Protein AF-A0A3E1NKW4-F1 (afdb_monomer_lite)

Radius of gyration: 20.27 Å; chains: 1; bounding box: 48×42×64 Å

Sequence (258 aa):
MMGICLCRLAKAQTGNDSYAANNCKPVILSIYLHSKNNIVFNSEDAPITFKNPSAGDSLITKAIYTDKPTHLFYKRMFITATGTRQEAGNLLLFPGDSVVLQNNGSTIRYSTGFQTFIDSFINFTILGSPGEPVQYQLFDSIGLMGMLEKIKRDYLVNDRKITASALPFAQVAALKQLNYITQASQICAIPFAHIKPAEKPVLDNAYRQLLAHADSFMLIKSLFAGSVYYQLIAYNALSNTSGPDDFWTYLIRQTAIF

Secondary structure (DSSP, 8-state):
-----THHHHHTT-S---S-S--PEEEEEEEEE-TT-EEEEE-SS--EEEE--SSS-EEEEEEEEESS-EEEEEEEEEEETTEEEEEEEEEEE-TT-EEEEETTTTEEEEESS-SS-GGGTS------STT-HHHHHHHHHHHHHHHHHHHHHHHHHHHHHHHTS---HHHHHHHHHHHHHHHHHHHHTS-GGG--TTTHHHHHHHHHHHHHTGGGGGGSB-HHHHHHHHHHHHHHHHHH-SS---HHHHHHHHHTT-

Foldseek 3Di:
DDPPQCVVVLVVPDDDPPDDDDLWAWEKEKEWAAAQDKWWWDFLVGIDIDGHPDRGIDITIDIDTDNFWTKIKTKDWDQDPVGIDIAIFIDTDGRHKYWYAYPGRRATPDIPADRGTCCQQAVLPPCDQQPDPSLVVVCVVQNPVRLLVVLVVSLVSSLVSLVPDPHDPSNSLVSNLVSVLSSLLSLLSRHVVPADPVCVVVNVVVLVVCSVCLVSLVNYGGNSNVSSVLSSQVVSCVVPDPDDDPSVRSVCVSNVPD

Organism: NCBI:txid2291815

pLDDT: mean 83.07, std 18.38, range [30.52, 98.06]

Structure (mmCIF, N/CA/C/O backbone):
data_AF-A0A3E1NKW4-F1
#
_entry.id   AF-A0A3E1NKW4-F1
#
loop_
_atom_site.group_PDB
_atom_site.id
_atom_site.type_symbol
_atom_site.label_atom_id
_atom_site.label_alt_id
_atom_site.label_comp_id
_atom_site.label_asym_id
_atom_site.label_entity_id
_atom_site.label_seq_id
_atom_site.pdbx_PDB_ins_code
_atom_site.Cartn_x
_atom_site.Cartn_y
_atom_site.Cartn_z
_atom_site.occupancy
_atom_site.B_iso_or_equiv
_atom_site.auth_seq_id
_atom_site.auth_comp_id
_atom_site.auth_asym_id
_atom_site.auth_atom_id
_atom_site.pdbx_PDB_model_num
ATOM 1 N N . MET A 1 1 ? 8.712 8.300 -33.190 1.00 30.52 1 MET A N 1
ATOM 2 C CA . MET A 1 1 ? 7.881 9.258 -32.430 1.00 30.52 1 MET A CA 1
ATOM 3 C C . MET A 1 1 ? 6.583 8.567 -32.064 1.00 30.52 1 MET A C 1
ATOM 5 O O . MET A 1 1 ? 5.753 8.361 -32.937 1.00 30.52 1 MET A O 1
ATOM 9 N N . MET A 1 2 ? 6.444 8.120 -30.819 1.00 30.69 2 MET A N 1
ATOM 10 C CA . MET A 1 2 ? 5.212 7.506 -30.324 1.00 30.69 2 MET A CA 1
ATOM 11 C C . MET A 1 2 ? 4.678 8.437 -29.239 1.00 30.69 2 MET A C 1
ATOM 13 O O . MET A 1 2 ? 5.186 8.435 -28.124 1.00 30.69 2 MET A O 1
ATOM 17 N N . GLY A 1 3 ? 3.721 9.292 -29.603 1.00 33.12 3 GLY A N 1
ATOM 18 C CA . GLY A 1 3 ? 3.031 10.157 -28.653 1.00 33.12 3 GLY A CA 1
ATOM 19 C C . GLY A 1 3 ? 2.228 9.293 -27.690 1.00 33.12 3 GLY A C 1
ATOM 20 O O . GLY A 1 3 ? 1.200 8.728 -28.060 1.00 33.12 3 GLY A O 1
ATOM 21 N N . ILE A 1 4 ? 2.727 9.139 -26.467 1.00 43.50 4 ILE A N 1
ATOM 22 C CA . ILE A 1 4 ? 1.996 8.502 -25.375 1.00 43.50 4 ILE A CA 1
ATOM 23 C C . ILE A 1 4 ? 0.834 9.438 -25.036 1.00 43.50 4 ILE A C 1
ATOM 25 O O . ILE A 1 4 ? 1.035 10.561 -24.582 1.00 43.50 4 ILE A O 1
ATOM 29 N N . CYS A 1 5 ? -0.387 8.994 -25.332 1.00 40.56 5 CYS A N 1
ATOM 30 C CA . CYS A 1 5 ? -1.600 9.784 -25.165 1.00 40.56 5 CYS A CA 1
ATOM 31 C C . CYS A 1 5 ? -1.944 9.914 -23.668 1.00 40.56 5 CYS A C 1
ATOM 33 O O . CYS A 1 5 ? -2.748 9.154 -23.125 1.00 40.56 5 CYS A O 1
ATOM 35 N N . LEU A 1 6 ? -1.329 10.900 -23.006 1.00 42.72 6 LEU A N 1
ATOM 36 C CA . LEU A 1 6 ? -1.628 11.343 -21.636 1.00 42.72 6 LEU A CA 1
ATOM 37 C C . LEU A 1 6 ? -3.089 11.789 -21.451 1.00 42.72 6 LEU A C 1
ATOM 39 O O . LEU A 1 6 ? -3.557 11.920 -20.324 1.00 42.72 6 LEU A O 1
ATOM 43 N N . CYS A 1 7 ? -3.853 11.942 -22.536 1.00 43.47 7 CYS A N 1
ATOM 44 C CA . CYS A 1 7 ? -5.268 12.289 -22.489 1.00 43.47 7 CYS A CA 1
ATOM 45 C C . CYS A 1 7 ? -6.130 11.248 -21.757 1.00 43.47 7 CYS A C 1
ATOM 47 O O . CYS A 1 7 ? -7.203 11.606 -21.287 1.00 43.47 7 CYS A O 1
ATOM 49 N N . ARG A 1 8 ? -5.693 9.983 -21.619 1.00 41.72 8 ARG A N 1
ATOM 50 C CA . ARG A 1 8 ? -6.391 9.010 -20.749 1.00 41.72 8 ARG A CA 1
ATOM 51 C C . ARG A 1 8 ? -6.216 9.327 -19.261 1.00 41.72 8 ARG A C 1
ATOM 53 O O . ARG A 1 8 ? -7.173 9.203 -18.512 1.00 41.72 8 ARG A O 1
ATOM 60 N N . LEU A 1 9 ? -5.041 9.820 -18.865 1.00 40.91 9 LEU A N 1
ATOM 61 C CA . LEU A 1 9 ? -4.765 10.267 -17.496 1.00 40.91 9 LEU A CA 1
ATOM 62 C C . LEU A 1 9 ? -5.474 11.599 -17.185 1.00 40.91 9 LEU A C 1
ATOM 64 O O . LEU A 1 9 ? -5.985 11.774 -16.086 1.00 40.91 9 LEU A O 1
ATOM 68 N N . ALA A 1 10 ? -5.590 12.491 -18.176 1.00 38.00 10 ALA A N 1
ATOM 69 C CA . ALA A 1 10 ? -6.339 13.747 -18.070 1.00 38.00 10 ALA A CA 1
ATOM 70 C C . ALA A 1 10 ? -7.867 13.549 -18.048 1.00 38.00 10 ALA A C 1
ATOM 72 O O . ALA A 1 10 ? -8.554 14.149 -17.227 1.00 38.00 10 ALA A O 1
ATOM 73 N N . LYS A 1 11 ? -8.415 12.671 -18.905 1.00 38.06 11 LYS A N 1
ATOM 74 C CA . LYS A 1 11 ? -9.855 12.345 -18.919 1.00 38.06 11 LYS A CA 1
ATOM 75 C C . LYS A 1 11 ? -10.321 11.620 -17.657 1.00 38.06 11 LYS A C 1
ATOM 77 O O . LYS A 1 11 ? -11.504 11.694 -17.347 1.00 38.06 11 LYS A O 1
ATOM 82 N N . ALA A 1 12 ? -9.418 10.971 -16.921 1.00 41.50 12 ALA A N 1
ATOM 83 C CA . ALA A 1 12 ? -9.718 10.440 -15.593 1.00 41.50 12 ALA A CA 1
ATOM 84 C C . ALA A 1 12 ? -9.940 11.547 -14.537 1.00 41.50 12 ALA A C 1
ATOM 86 O O . ALA A 1 12 ? -10.478 11.256 -13.474 1.00 41.50 12 ALA A O 1
ATOM 87 N N . GLN A 1 13 ? -9.565 12.803 -14.827 1.00 40.06 13 GLN A N 1
ATOM 88 C CA . GLN A 1 13 ? -9.754 13.960 -13.941 1.00 40.06 13 GLN A CA 1
ATOM 89 C C . GLN A 1 13 ? -10.763 15.005 -14.451 1.00 40.06 13 GLN A C 1
ATOM 91 O O . GLN A 1 13 ? -11.161 15.866 -13.674 1.00 40.06 13 GLN A O 1
ATOM 96 N N . THR A 1 14 ? -11.200 14.968 -15.716 1.00 35.44 14 THR A N 1
ATOM 97 C CA . THR A 1 14 ? -12.031 16.044 -16.308 1.00 35.44 14 THR A CA 1
ATOM 98 C C . THR A 1 14 ? -13.350 15.570 -16.924 1.00 35.44 14 THR A C 1
ATOM 100 O O . THR A 1 14 ? -13.785 16.057 -17.967 1.00 35.44 14 THR A O 1
ATOM 103 N N . GLY A 1 15 ? -14.031 14.632 -16.266 1.00 34.28 15 GLY A N 1
ATOM 104 C CA . GLY A 1 15 ? -15.383 14.211 -16.637 1.00 34.28 15 GLY A CA 1
ATOM 105 C C . GLY A 1 15 ? -16.451 14.750 -15.687 1.00 34.28 15 GLY A C 1
ATOM 106 O O . GLY A 1 15 ? -16.826 14.031 -14.779 1.00 34.28 15 GLY A O 1
ATOM 107 N N . ASN A 1 16 ? -16.951 15.971 -15.925 1.00 33.66 16 ASN A N 1
ATOM 108 C CA . ASN A 1 16 ? -18.244 16.502 -15.445 1.00 33.66 16 ASN A CA 1
ATOM 109 C C . ASN A 1 16 ? -18.763 15.966 -14.087 1.00 33.66 16 ASN A C 1
ATOM 111 O O . ASN A 1 16 ? -19.658 15.119 -14.053 1.00 33.66 16 ASN A O 1
ATOM 115 N N . ASP A 1 17 ? -18.322 16.559 -12.973 1.00 38.91 17 ASP A N 1
ATOM 116 C CA . ASP A 1 17 ? -18.894 16.302 -11.640 1.00 38.91 17 ASP A CA 1
ATOM 117 C C . ASP A 1 17 ? -20.205 17.072 -11.409 1.00 38.91 17 ASP A C 1
ATOM 119 O O . ASP A 1 17 ? -20.374 17.848 -10.469 1.00 38.91 17 ASP A O 1
ATOM 123 N N . SER A 1 18 ? -21.179 16.821 -12.276 1.00 36.34 18 SER A N 1
ATOM 124 C CA . SER A 1 18 ? -22.590 17.048 -11.980 1.00 36.34 18 SER A CA 1
ATOM 125 C C . SER A 1 18 ? -23.358 15.731 -11.868 1.00 36.34 18 SER A C 1
ATOM 127 O O . SER A 1 18 ? -24.531 15.697 -12.196 1.00 36.34 18 SER A O 1
ATOM 129 N N . TYR A 1 19 ? -22.739 14.648 -11.371 1.00 35.16 19 TYR A N 1
ATOM 130 C CA . TYR A 1 19 ? -23.440 13.412 -10.987 1.00 35.16 19 TYR A CA 1
ATOM 131 C C . TYR A 1 19 ? -22.709 12.638 -9.876 1.00 35.16 19 TYR A C 1
ATOM 133 O O . TYR A 1 19 ? -21.906 11.759 -10.158 1.00 35.16 19 TYR A O 1
ATOM 141 N N . ALA A 1 20 ? -23.030 12.951 -8.614 1.00 37.28 20 ALA A N 1
ATOM 142 C CA . ALA A 1 20 ? -23.325 12.001 -7.524 1.00 37.28 20 ALA A CA 1
ATOM 143 C C . ALA A 1 20 ? -23.087 12.667 -6.161 1.00 37.28 20 ALA A C 1
ATOM 145 O O . ALA A 1 20 ? -22.034 12.537 -5.539 1.00 37.28 20 ALA A O 1
ATOM 146 N N . ALA A 1 21 ? -24.113 13.332 -5.638 1.00 39.31 21 ALA A N 1
ATOM 147 C CA . ALA A 1 21 ? -24.194 13.487 -4.197 1.00 39.31 21 ALA A CA 1
ATOM 148 C C . ALA A 1 21 ? -24.231 12.082 -3.543 1.00 39.31 21 ALA A C 1
ATOM 150 O O . ALA A 1 21 ? -25.144 11.302 -3.797 1.00 39.31 21 ALA A O 1
ATOM 151 N N . ASN A 1 22 ? -23.252 11.803 -2.674 1.00 48.81 22 ASN A N 1
ATOM 152 C CA . ASN A 1 22 ? -23.330 10.908 -1.507 1.00 48.81 22 ASN A CA 1
ATOM 153 C C . ASN A 1 22 ? -23.332 9.371 -1.686 1.00 48.81 22 ASN A C 1
ATOM 155 O O . ASN A 1 22 ? -24.184 8.698 -1.112 1.00 48.81 22 ASN A O 1
ATOM 159 N N . ASN A 1 23 ? -22.303 8.786 -2.316 1.00 64.81 23 ASN A N 1
ATOM 160 C CA . ASN A 1 23 ? -21.957 7.364 -2.082 1.00 64.81 23 ASN A CA 1
ATOM 161 C C . ASN A 1 23 ? -20.804 7.145 -1.079 1.00 64.81 23 ASN A C 1
ATOM 163 O O . ASN A 1 23 ? -20.453 6.000 -0.790 1.00 64.81 23 ASN A O 1
ATOM 167 N N . CYS A 1 24 ? -20.247 8.212 -0.497 1.00 82.81 24 CYS A N 1
ATOM 168 C CA . CYS A 1 24 ? -19.302 8.099 0.613 1.00 82.81 24 CYS A CA 1
ATOM 169 C C . CYS A 1 24 ? -19.998 7.510 1.844 1.00 82.81 24 CYS A C 1
ATOM 171 O O . CYS A 1 24 ? -20.884 8.140 2.425 1.00 82.81 24 CYS A O 1
ATOM 173 N N . LYS A 1 25 ? -19.567 6.324 2.279 1.00 91.00 25 LYS A N 1
ATOM 174 C CA . LYS A 1 25 ? -20.024 5.720 3.535 1.00 91.00 25 LYS A CA 1
ATOM 175 C C . LYS A 1 25 ? -18.965 5.911 4.617 1.00 91.00 25 LYS A C 1
ATOM 177 O O . LYS A 1 25 ? -17.768 5.847 4.318 1.00 91.00 25 LYS A O 1
ATOM 182 N N . PRO A 1 26 ? -19.375 6.144 5.873 1.00 95.19 26 PRO A N 1
ATOM 183 C CA . PRO A 1 26 ? -18.427 6.241 6.965 1.00 95.19 26 PRO A CA 1
ATOM 184 C C . PRO A 1 26 ? -17.824 4.865 7.245 1.00 95.19 26 PRO A C 1
ATOM 186 O O . PRO A 1 26 ? -18.539 3.880 7.401 1.00 95.19 26 PRO A O 1
ATOM 189 N N . VAL A 1 27 ? -16.504 4.821 7.351 1.00 96.31 27 VAL A N 1
ATOM 190 C CA . VAL A 1 27 ? -15.772 3.755 8.024 1.00 96.31 27 VAL A CA 1
ATOM 191 C C . VAL A 1 27 ? -15.505 4.203 9.448 1.00 96.31 27 VAL A C 1
ATOM 193 O O . VAL A 1 27 ? -14.935 5.274 9.662 1.00 96.31 27 VAL A O 1
ATOM 196 N N . ILE A 1 28 ? -15.899 3.402 10.428 1.00 97.94 28 ILE A N 1
ATOM 197 C CA . ILE A 1 28 ? -15.626 3.679 11.835 1.00 97.94 28 ILE A CA 1
ATOM 198 C C . ILE A 1 28 ? -14.326 2.983 12.213 1.00 97.94 28 ILE A C 1
ATOM 200 O O . ILE A 1 28 ? -14.274 1.761 12.307 1.00 97.94 28 ILE A O 1
ATOM 204 N N . LEU A 1 29 ? -13.269 3.761 12.436 1.00 97.94 29 LEU A N 1
ATOM 205 C CA . LEU A 1 29 ? -11.993 3.254 12.924 1.00 97.94 29 LEU A CA 1
ATOM 206 C C . LEU A 1 29 ? -11.808 3.689 14.376 1.00 97.94 29 LEU A C 1
ATOM 208 O O . LEU A 1 29 ? -11.738 4.882 14.681 1.00 97.94 29 LEU A O 1
ATOM 212 N N . SER A 1 30 ? -11.713 2.712 15.267 1.00 98.06 30 SER A N 1
ATOM 213 C CA . SER A 1 30 ? -11.461 2.909 16.689 1.00 98.06 30 SER A CA 1
ATOM 214 C C . SER A 1 30 ? -10.127 2.291 17.080 1.00 98.06 30 SER A C 1
ATOM 216 O O . SER A 1 30 ? -9.789 1.196 16.641 1.00 98.06 30 SER A O 1
ATOM 218 N N . ILE A 1 31 ? -9.360 2.972 17.928 1.00 97.50 31 ILE A N 1
ATOM 219 C CA . ILE A 1 31 ? -8.034 2.518 18.354 1.00 97.50 31 ILE A CA 1
ATOM 220 C C . ILE A 1 31 ? -7.906 2.662 19.860 1.00 97.50 31 ILE A C 1
ATOM 222 O O . ILE A 1 31 ? -8.038 3.761 20.400 1.00 97.50 31 ILE A O 1
ATOM 226 N N . TYR A 1 32 ? -7.620 1.553 20.537 1.00 97.38 32 TYR A 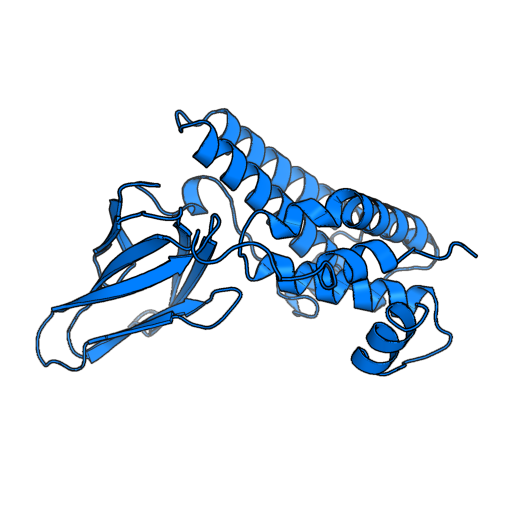N 1
ATOM 227 C CA . TYR A 1 32 ? -7.230 1.575 21.939 1.00 97.38 32 TYR A CA 1
ATOM 228 C C . TYR A 1 32 ? -5.778 2.050 22.053 1.00 97.38 32 TYR A C 1
ATOM 230 O O . TYR A 1 32 ? -4.848 1.359 21.617 1.00 97.38 32 TYR A O 1
ATOM 238 N N . LEU A 1 33 ? -5.596 3.246 22.608 1.00 95.94 33 LEU A N 1
ATOM 239 C CA . LEU A 1 33 ? -4.308 3.911 22.773 1.00 95.94 33 LEU A CA 1
ATOM 240 C C . LEU A 1 33 ? -3.979 4.069 24.253 1.00 95.94 33 LEU A C 1
ATOM 242 O O . LEU A 1 33 ? -4.799 4.569 25.027 1.00 95.94 33 LEU A O 1
ATOM 246 N N . HIS A 1 34 ? -2.744 3.737 24.623 1.00 94.75 34 HIS A N 1
ATOM 247 C CA . HIS A 1 34 ? -2.242 4.060 25.949 1.00 94.75 34 HIS A CA 1
ATOM 248 C C . HIS A 1 34 ? -2.159 5.568 26.174 1.00 94.75 34 HIS A C 1
ATOM 250 O O . HIS A 1 34 ? -2.133 6.366 25.227 1.00 94.75 34 HIS A O 1
ATOM 256 N N . SER A 1 35 ? -2.106 5.938 27.449 1.00 94.69 35 SER A N 1
ATOM 257 C CA . SER A 1 35 ? -1.880 7.308 27.906 1.00 94.69 35 SER A CA 1
ATOM 258 C C . SER A 1 35 ? -0.775 8.016 27.112 1.00 94.69 35 SER A C 1
ATOM 260 O O . SER A 1 35 ? 0.298 7.459 26.872 1.00 94.69 35 SER A O 1
ATOM 262 N N . LYS A 1 36 ? -1.056 9.252 26.679 1.00 91.50 36 LYS A N 1
ATOM 263 C CA . LYS A 1 36 ? -0.145 10.139 25.922 1.00 91.50 36 LYS A CA 1
ATOM 264 C C . LYS A 1 36 ? 0.387 9.593 24.590 1.00 91.50 36 LYS A C 1
ATOM 266 O O . LYS A 1 36 ? 1.250 10.228 23.982 1.00 91.50 36 LYS A O 1
ATOM 271 N N . ASN A 1 37 ? -0.132 8.471 24.098 1.00 92.12 37 ASN A N 1
ATOM 272 C CA . ASN A 1 37 ? 0.335 7.863 22.860 1.00 92.12 37 ASN A CA 1
ATOM 273 C C . ASN A 1 37 ? -0.415 8.399 21.627 1.00 92.12 37 ASN A C 1
ATOM 275 O O . ASN A 1 37 ? -1.500 8.988 21.720 1.00 92.12 37 ASN A O 1
ATOM 279 N N . ASN A 1 38 ? 0.170 8.190 20.450 1.00 93.62 38 ASN A N 1
ATOM 280 C CA . ASN A 1 38 ? -0.464 8.485 19.174 1.00 93.62 38 ASN A CA 1
ATOM 281 C C . ASN A 1 38 ? -0.116 7.440 18.105 1.00 93.62 38 ASN A C 1
ATOM 283 O O . ASN A 1 38 ? 0.855 6.690 18.216 1.00 93.62 38 ASN A O 1
ATOM 287 N N . ILE A 1 39 ? -0.938 7.398 17.064 1.00 94.31 39 ILE A N 1
ATOM 288 C CA . ILE A 1 39 ? -0.678 6.652 15.837 1.00 94.31 39 ILE A CA 1
ATOM 289 C C . ILE A 1 39 ? -1.137 7.492 14.649 1.00 94.31 39 ILE A C 1
ATOM 291 O O . ILE A 1 39 ? -2.174 8.158 14.708 1.00 94.31 39 ILE A O 1
ATOM 295 N N . VAL A 1 40 ? -0.347 7.464 13.580 1.00 94.88 40 VAL A N 1
ATOM 296 C CA . VAL A 1 40 ? -0.627 8.175 12.334 1.00 94.88 40 VAL A CA 1
ATOM 297 C C . VAL A 1 40 ? -0.727 7.149 11.219 1.00 94.88 40 VAL A C 1
ATOM 299 O O . VAL A 1 40 ? 0.228 6.419 10.958 1.00 94.88 40 VAL A O 1
ATOM 302 N N . PHE A 1 41 ? -1.886 7.103 10.572 1.00 94.62 41 PHE A N 1
ATOM 303 C CA . PHE A 1 41 ? -2.080 6.359 9.337 1.00 94.62 41 PHE A CA 1
ATOM 304 C C . PHE A 1 41 ? -1.872 7.303 8.167 1.00 94.62 41 PHE A C 1
ATOM 306 O O . PHE A 1 41 ? -2.540 8.325 8.065 1.00 94.62 41 PHE A O 1
ATOM 313 N N . ASN A 1 42 ? -0.967 6.959 7.270 1.00 91.62 42 ASN A N 1
ATOM 314 C CA . ASN A 1 42 ? -0.854 7.613 5.984 1.00 91.62 42 ASN A CA 1
ATOM 315 C C . ASN A 1 42 ? -1.982 7.088 5.084 1.00 91.62 42 ASN A C 1
ATOM 317 O O . ASN A 1 42 ? -2.241 5.881 5.040 1.00 91.62 42 ASN A O 1
ATOM 321 N N . SER A 1 43 ? -2.622 7.997 4.356 1.00 89.94 43 SER A N 1
ATOM 322 C CA . SER A 1 43 ? -3.618 7.706 3.323 1.00 89.94 43 SER A CA 1
ATOM 323 C C . SER A 1 43 ? -3.345 8.578 2.100 1.00 89.94 43 SER A C 1
ATOM 325 O O . SER A 1 43 ? -2.600 9.548 2.218 1.00 89.94 43 SER A O 1
ATOM 327 N N . GLU A 1 44 ? -3.926 8.233 0.950 1.00 85.38 44 GLU A N 1
ATOM 328 C CA . GLU A 1 44 ? -3.749 8.991 -0.298 1.00 85.38 44 GLU A CA 1
ATOM 329 C C . GLU A 1 44 ? -4.131 10.471 -0.152 1.00 85.38 44 GLU A C 1
ATOM 331 O O . GLU A 1 44 ? -3.394 11.333 -0.618 1.00 85.38 44 GLU A O 1
ATOM 336 N N . ASP A 1 45 ? -5.239 10.748 0.543 1.00 84.56 45 ASP A N 1
ATOM 337 C CA . ASP A 1 45 ? -5.793 12.097 0.677 1.00 84.56 45 ASP A CA 1
ATOM 338 C C . ASP A 1 45 ? -5.029 12.916 1.738 1.00 84.56 45 ASP A C 1
ATOM 340 O O . ASP A 1 45 ? -4.554 14.022 1.482 1.00 84.56 45 ASP A O 1
ATOM 344 N N . ALA A 1 46 ? -4.919 12.379 2.960 1.00 87.12 46 ALA A N 1
ATOM 345 C CA . ALA A 1 46 ? -4.230 13.030 4.076 1.00 87.12 46 ALA A CA 1
ATOM 346 C C . ALA A 1 46 ? -3.889 12.047 5.215 1.00 87.12 46 ALA A C 1
ATOM 348 O O . ALA A 1 46 ? -4.584 11.043 5.408 1.00 87.12 46 ALA A O 1
ATOM 349 N N . PRO A 1 47 ? -2.872 12.329 6.049 1.00 92.50 47 PRO A N 1
ATOM 350 C CA . PRO A 1 47 ? -2.619 11.542 7.251 1.00 92.50 47 PRO A CA 1
ATOM 351 C C . PRO A 1 47 ? -3.786 11.594 8.252 1.00 92.50 47 PRO A C 1
ATOM 353 O O . PRO A 1 47 ? -4.333 12.654 8.556 1.00 92.50 47 PRO A O 1
ATOM 356 N N . ILE A 1 48 ? -4.130 10.444 8.829 1.00 95.06 48 ILE A N 1
ATOM 357 C CA . ILE A 1 48 ? -5.187 10.275 9.827 1.00 95.06 48 ILE A CA 1
ATOM 358 C C . ILE A 1 48 ? -4.545 9.982 11.183 1.00 95.06 48 ILE A C 1
ATOM 360 O O . ILE A 1 48 ? -4.057 8.882 11.449 1.00 95.06 48 ILE A O 1
ATOM 364 N N . THR A 1 49 ? -4.567 10.978 12.065 1.00 96.56 49 THR A N 1
ATOM 365 C CA . THR A 1 49 ? -3.930 10.894 13.388 1.00 96.56 49 THR A CA 1
ATOM 366 C C . THR A 1 49 ? -4.923 10.514 14.478 1.00 96.56 49 THR A C 1
ATOM 368 O O . THR A 1 49 ? -5.939 11.186 14.646 1.00 96.56 49 THR A O 1
ATOM 371 N N . PHE A 1 50 ? -4.603 9.515 15.293 1.00 96.88 50 PHE A N 1
ATOM 372 C CA . PHE A 1 50 ? -5.292 9.212 16.547 1.00 96.88 50 PHE A CA 1
ATOM 373 C C . PHE A 1 50 ? -4.363 9.560 17.706 1.00 96.88 50 PHE A C 1
ATOM 375 O O . PHE A 1 50 ? -3.218 9.115 17.739 1.00 96.88 50 PHE A O 1
ATOM 382 N N . LYS A 1 51 ? -4.842 10.366 18.654 1.00 96.56 51 LYS A N 1
ATOM 383 C CA . LYS A 1 51 ? -4.058 10.840 19.798 1.00 96.56 51 LYS A CA 1
ATOM 384 C C . LYS A 1 51 ? -4.860 10.636 21.073 1.00 96.56 51 LYS A C 1
ATOM 386 O O . LYS A 1 51 ? -6.017 11.044 21.122 1.00 96.56 51 LYS A O 1
ATOM 391 N N . ASN A 1 52 ? -4.234 10.063 22.096 1.00 96.62 52 ASN A N 1
ATOM 392 C CA . ASN A 1 52 ? -4.795 10.006 23.439 1.00 96.62 52 ASN A CA 1
ATOM 393 C C . ASN A 1 52 ? -4.138 11.089 24.316 1.00 96.62 52 ASN A C 1
ATOM 395 O O . ASN A 1 52 ? -3.003 10.913 24.759 1.00 96.62 52 ASN A O 1
ATOM 399 N N . PRO A 1 53 ? -4.805 12.232 24.563 1.00 95.00 53 PRO A N 1
ATOM 400 C CA . PRO A 1 53 ? -4.263 13.279 25.423 1.00 95.00 53 PRO A CA 1
ATOM 401 C C . PRO A 1 53 ? -4.459 12.986 26.915 1.00 95.00 53 PRO A C 1
ATOM 403 O O . PRO A 1 53 ? -3.903 13.713 27.741 1.00 95.00 53 PRO A O 1
ATOM 406 N N . SER A 1 54 ? -5.256 11.979 27.278 1.00 95.25 54 SER A N 1
ATOM 407 C CA . SER A 1 54 ? -5.604 11.703 28.669 1.00 95.25 54 SER A CA 1
ATOM 408 C C . SER A 1 54 ? -4.434 11.081 29.441 1.00 95.25 54 SER A C 1
ATOM 410 O O . SER A 1 54 ? -3.388 10.760 28.872 1.00 95.25 54 SER A O 1
ATOM 412 N N . ALA A 1 55 ? -4.587 10.995 30.764 1.00 94.25 55 ALA A N 1
ATOM 413 C CA . ALA A 1 55 ? -3.620 10.349 31.650 1.00 94.25 55 ALA A CA 1
ATOM 414 C C . ALA A 1 55 ? -3.807 8.823 31.732 1.00 94.25 55 ALA A C 1
ATOM 416 O O . 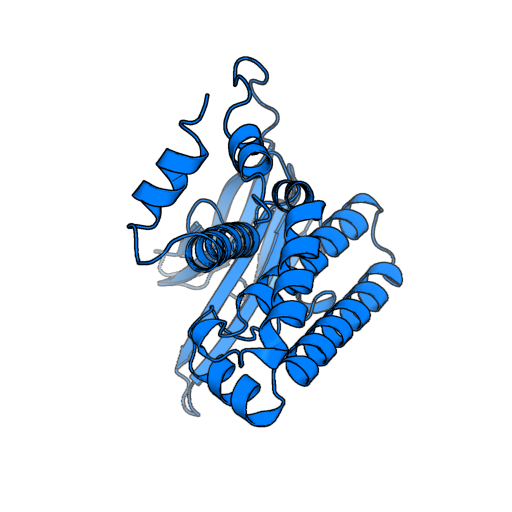ALA A 1 55 ? -2.905 8.140 32.213 1.00 94.25 55 ALA A O 1
ATOM 417 N N . GLY A 1 56 ? -4.936 8.298 31.250 1.00 96.06 56 GLY A N 1
ATOM 418 C CA . GLY A 1 56 ? -5.238 6.871 31.212 1.00 96.06 56 GLY A CA 1
ATOM 419 C C . GLY A 1 56 ? -5.287 6.334 29.787 1.00 96.06 56 GLY A C 1
ATOM 420 O O . GLY A 1 56 ? -5.160 7.070 28.809 1.00 96.06 56 GLY A O 1
ATOM 421 N N . ASP A 1 57 ? -5.483 5.031 29.663 1.00 95.62 57 ASP A N 1
ATOM 422 C CA . ASP A 1 57 ? -5.738 4.414 28.369 1.00 95.62 57 ASP A CA 1
ATOM 423 C C . ASP A 1 57 ? -7.136 4.783 27.869 1.00 95.62 57 ASP A C 1
ATOM 425 O O . ASP A 1 57 ? -8.062 5.005 28.652 1.00 95.62 57 ASP A O 1
ATOM 429 N N . SER A 1 58 ? -7.308 4.900 26.556 1.00 96.38 58 SER A N 1
ATOM 430 C CA . SER A 1 58 ? -8.585 5.321 25.979 1.00 96.38 58 SER A CA 1
ATOM 431 C C . SER A 1 58 ? -8.803 4.751 24.587 1.00 96.38 58 SER A C 1
ATOM 433 O O . SER A 1 58 ? -7.870 4.583 23.801 1.00 96.38 58 SER A O 1
ATOM 435 N N . LEU A 1 59 ? -10.072 4.497 24.269 1.00 97.25 59 LEU A N 1
ATOM 436 C CA . LEU A 1 59 ? -10.514 4.194 22.915 1.00 97.25 59 LEU A CA 1
ATOM 437 C C . LEU A 1 59 ? -10.761 5.507 22.168 1.00 97.25 59 LEU A C 1
ATOM 439 O O . LEU A 1 59 ? -11.645 6.276 22.537 1.00 97.25 59 LEU A O 1
ATOM 443 N N . ILE A 1 60 ? -9.987 5.761 21.117 1.00 97.94 60 ILE A N 1
ATOM 444 C CA . ILE A 1 60 ? -10.156 6.932 20.255 1.00 97.94 60 ILE A CA 1
ATOM 445 C C . ILE A 1 60 ? -10.843 6.485 18.966 1.00 97.94 60 ILE A C 1
ATOM 447 O O . ILE A 1 60 ? -10.323 5.617 18.270 1.00 97.94 60 ILE A O 1
ATOM 451 N N . THR A 1 61 ? -11.986 7.086 18.639 1.00 97.81 61 THR A N 1
ATOM 452 C CA . THR A 1 61 ? -12.801 6.721 17.469 1.00 97.81 61 THR A CA 1
ATOM 453 C C . THR A 1 61 ? -12.861 7.864 16.469 1.00 97.81 61 THR A C 1
ATOM 455 O O . THR A 1 61 ? -13.033 9.022 16.851 1.00 97.81 61 THR A O 1
ATOM 458 N N . LYS A 1 62 ? -12.749 7.538 15.181 1.00 97.50 62 LYS A N 1
ATOM 459 C CA . LYS A 1 62 ? -12.949 8.469 14.070 1.00 97.50 62 LYS A CA 1
ATOM 460 C C . LYS A 1 62 ? -13.795 7.830 12.976 1.00 97.50 62 LYS A C 1
ATOM 462 O O . LYS A 1 62 ? -13.671 6.638 12.712 1.00 97.50 62 LYS A O 1
ATOM 467 N N . ALA A 1 63 ? -14.610 8.653 12.324 1.00 96.25 63 ALA A N 1
ATOM 468 C CA . ALA A 1 63 ? -15.261 8.302 11.071 1.00 96.25 63 ALA A CA 1
ATOM 469 C C . ALA A 1 63 ? -14.385 8.763 9.896 1.00 96.25 63 ALA A C 1
ATOM 471 O O . ALA A 1 63 ? -13.935 9.909 9.871 1.00 96.25 63 ALA A O 1
ATOM 472 N N . ILE A 1 64 ? -14.146 7.871 8.941 1.00 94.19 64 ILE A N 1
ATOM 473 C CA . ILE A 1 64 ? -13.401 8.123 7.706 1.00 94.19 64 ILE A CA 1
ATOM 474 C C . ILE A 1 64 ? -14.383 7.928 6.556 1.00 94.19 64 ILE A C 1
ATOM 476 O O . ILE A 1 64 ? -14.883 6.826 6.354 1.00 94.19 64 ILE A O 1
ATOM 480 N N . TYR A 1 65 ? -14.698 8.987 5.820 1.00 92.81 65 TYR A N 1
ATOM 481 C CA . TYR A 1 65 ? -15.657 8.907 4.721 1.00 92.81 65 TYR A CA 1
ATOM 482 C C . TYR A 1 65 ? -14.955 8.458 3.447 1.00 92.81 65 TYR A C 1
ATOM 484 O O . TYR A 1 65 ? -14.014 9.106 2.991 1.00 92.81 65 TYR A O 1
ATOM 492 N N . THR A 1 66 ? -15.414 7.347 2.875 1.00 91.69 66 THR A N 1
ATOM 493 C CA . THR A 1 66 ? -14.872 6.837 1.617 1.00 91.69 66 THR A CA 1
ATOM 494 C C . THR A 1 66 ? -15.951 6.199 0.752 1.00 91.69 66 THR A C 1
ATOM 496 O O . THR A 1 66 ? -16.933 5.644 1.247 1.00 91.69 66 THR A O 1
ATOM 499 N N . ASP A 1 67 ? -15.778 6.317 -0.555 1.00 92.56 67 ASP A N 1
ATOM 500 C CA . ASP A 1 67 ? -16.644 5.816 -1.620 1.00 92.56 67 ASP A CA 1
ATOM 501 C C . ASP A 1 67 ? -16.120 4.514 -2.246 1.00 92.56 67 ASP A C 1
ATOM 503 O O . ASP A 1 67 ? -16.858 3.816 -2.940 1.00 92.56 67 ASP A O 1
ATOM 507 N N . LYS A 1 68 ? -14.863 4.148 -1.969 1.00 93.06 68 LYS A N 1
ATOM 508 C CA . LYS A 1 68 ? -14.196 2.954 -2.504 1.00 93.06 68 LYS A CA 1
ATOM 509 C C . LYS A 1 68 ? -13.210 2.348 -1.500 1.00 93.06 68 LYS A C 1
ATOM 511 O O . LYS A 1 68 ? -12.895 2.985 -0.488 1.00 93.06 68 LYS A O 1
ATOM 516 N N . PRO A 1 69 ? -12.715 1.116 -1.728 1.00 95.88 69 PRO A N 1
ATOM 517 C CA . PRO A 1 69 ? -11.751 0.508 -0.822 1.00 95.88 69 PRO A CA 1
ATOM 518 C C . PRO A 1 69 ? -10.539 1.42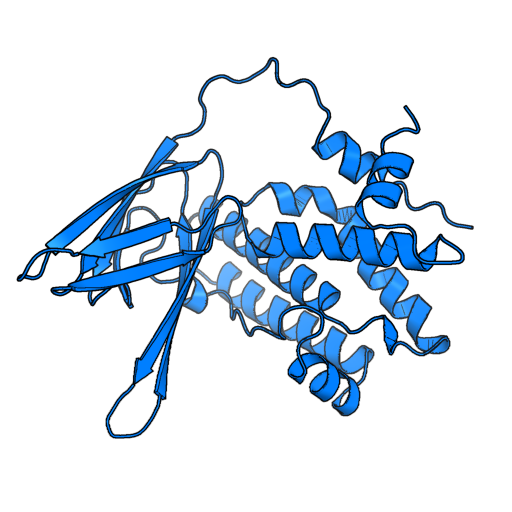1 -0.619 1.00 95.88 69 PRO A C 1
ATOM 520 O O . PRO A 1 69 ? -10.007 1.984 -1.574 1.00 95.88 69 PRO A O 1
ATOM 523 N N . THR A 1 70 ? -10.137 1.606 0.634 1.00 95.62 70 THR A N 1
ATOM 524 C CA . THR A 1 70 ? -9.129 2.589 1.040 1.00 95.62 70 THR A CA 1
ATOM 525 C C . THR A 1 70 ? -8.016 1.913 1.816 1.00 95.62 70 THR A C 1
ATOM 527 O O . THR A 1 70 ? -8.243 1.314 2.867 1.00 95.62 70 THR A O 1
ATOM 530 N N . HIS A 1 71 ? -6.808 2.010 1.282 1.00 95.31 71 HIS A N 1
ATOM 531 C CA . HIS A 1 71 ? -5.586 1.510 1.878 1.00 95.31 71 HIS A CA 1
ATOM 532 C C . HIS A 1 71 ? -5.003 2.551 2.843 1.00 95.31 71 HIS A C 1
ATOM 534 O O . HIS A 1 71 ? -4.708 3.681 2.450 1.00 95.31 71 HIS A O 1
ATOM 540 N N . LEU A 1 72 ? -4.818 2.153 4.102 1.00 94.88 72 LEU A N 1
ATOM 541 C CA . LEU A 1 72 ? -4.133 2.936 5.126 1.00 94.88 72 LEU A CA 1
ATOM 542 C C . LEU A 1 72 ? -2.864 2.218 5.576 1.00 94.88 72 LEU A C 1
ATOM 544 O O . LEU A 1 72 ? -2.911 1.037 5.909 1.00 94.88 72 LEU A O 1
ATOM 548 N N . PHE A 1 73 ? -1.762 2.952 5.687 1.00 91.88 73 PHE A N 1
ATOM 549 C CA . PHE A 1 73 ? -0.482 2.424 6.158 1.00 91.88 73 PHE A CA 1
ATOM 550 C C . PHE A 1 73 ? 0.009 3.203 7.371 1.00 91.88 73 PHE A C 1
ATOM 552 O O . PHE A 1 73 ? 0.075 4.431 7.336 1.00 91.88 73 PHE A O 1
ATOM 559 N N . TYR A 1 74 ? 0.441 2.514 8.421 1.00 91.62 74 TYR A N 1
ATOM 560 C CA . TYR A 1 74 ? 1.153 3.152 9.524 1.00 91.62 74 TYR A CA 1
ATOM 561 C C . TYR A 1 74 ? 2.537 2.539 9.715 1.00 91.62 74 TYR A C 1
ATOM 563 O O . TYR A 1 74 ? 2.771 1.360 9.452 1.00 91.62 74 TYR A O 1
ATOM 571 N N . LYS A 1 75 ? 3.451 3.355 10.237 1.00 88.62 75 LYS A N 1
ATOM 572 C CA . LYS A 1 75 ? 4.777 2.940 10.690 1.00 88.62 75 LYS A CA 1
ATOM 573 C C . LYS A 1 75 ? 5.109 3.684 11.972 1.00 88.62 75 LYS A C 1
ATOM 575 O O . LYS A 1 75 ? 4.928 4.895 12.060 1.00 88.62 75 LYS A O 1
ATOM 580 N N . ARG A 1 76 ? 5.608 2.958 12.964 1.00 85.50 76 ARG A N 1
ATOM 581 C CA . ARG A 1 76 ? 6.084 3.479 14.243 1.00 85.50 76 ARG A CA 1
ATOM 582 C C . ARG A 1 76 ? 7.480 2.970 14.524 1.00 85.50 76 ARG A C 1
ATOM 584 O O . ARG A 1 76 ? 7.859 1.876 14.106 1.00 85.50 76 ARG A O 1
ATOM 591 N N . MET A 1 77 ? 8.221 3.770 15.269 1.00 84.62 77 MET A N 1
ATOM 592 C CA . MET A 1 77 ? 9.538 3.420 15.758 1.00 84.62 77 MET A CA 1
ATOM 593 C C . MET A 1 77 ? 9.549 3.599 17.267 1.00 84.62 77 MET A C 1
ATOM 595 O O . MET A 1 77 ? 9.174 4.649 17.783 1.00 84.62 77 MET A O 1
ATOM 599 N N . PHE A 1 78 ? 9.966 2.553 17.958 1.00 83.56 78 PHE A N 1
ATOM 600 C CA . PHE A 1 78 ? 10.143 2.528 19.395 1.00 83.56 78 PHE A CA 1
ATOM 601 C C . PHE A 1 78 ? 11.623 2.536 19.705 1.00 83.56 78 PHE A C 1
ATOM 603 O O . PHE A 1 78 ? 12.381 1.765 19.120 1.00 83.56 78 PHE A O 1
ATOM 610 N N . ILE A 1 79 ? 12.016 3.372 20.654 1.00 85.75 79 ILE A N 1
ATOM 611 C CA . ILE A 1 79 ? 13.345 3.312 21.247 1.00 85.75 79 ILE A CA 1
ATOM 612 C C . ILE A 1 79 ? 13.227 2.408 22.472 1.00 85.75 79 ILE A C 1
ATOM 614 O O . ILE A 1 79 ? 12.422 2.662 23.366 1.00 85.75 79 ILE A O 1
ATOM 618 N N . THR A 1 80 ? 13.986 1.319 22.478 1.00 85.19 80 THR A N 1
ATOM 619 C CA . THR A 1 80 ? 14.038 0.329 23.559 1.00 85.19 80 THR A CA 1
ATOM 620 C C . THR A 1 80 ? 15.462 0.238 24.101 1.00 85.19 80 THR A C 1
ATOM 622 O O . THR A 1 80 ? 16.401 0.708 23.460 1.00 85.19 80 THR A O 1
ATOM 625 N N . ALA A 1 81 ? 15.644 -0.396 25.261 1.00 87.25 81 ALA A N 1
ATOM 626 C CA . ALA A 1 81 ? 16.971 -0.574 25.858 1.00 87.25 81 ALA A CA 1
ATOM 627 C C . ALA A 1 81 ? 17.959 -1.333 24.946 1.00 87.25 81 ALA A C 1
ATOM 629 O O . ALA A 1 81 ? 19.164 -1.148 25.066 1.00 87.25 81 ALA A O 1
ATOM 630 N N . THR A 1 82 ? 17.46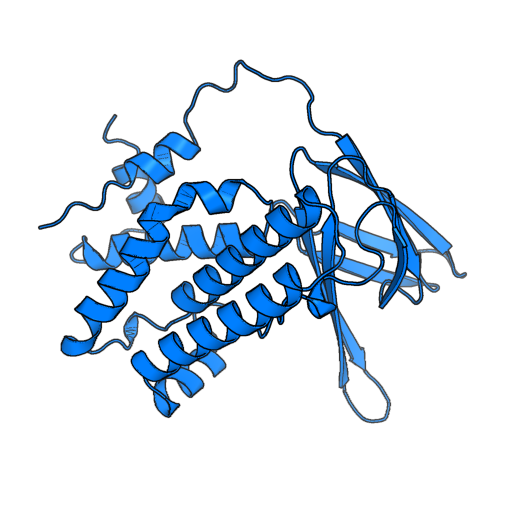2 -2.166 24.025 1.00 90.19 82 THR A N 1
ATOM 631 C CA . THR A 1 82 ? 18.273 -2.981 23.106 1.00 90.19 82 THR A CA 1
ATOM 632 C C . THR A 1 82 ? 18.383 -2.394 21.696 1.00 90.19 82 THR A C 1
ATOM 634 O O . THR A 1 82 ? 18.942 -3.037 20.812 1.00 90.19 82 THR A O 1
ATOM 637 N N . GLY A 1 83 ? 17.859 -1.185 21.465 1.00 89.19 83 GLY A N 1
ATOM 638 C CA . GLY A 1 83 ? 17.896 -0.508 20.168 1.00 89.19 83 GLY A CA 1
ATOM 639 C C . GLY A 1 83 ? 16.522 -0.046 19.696 1.00 89.19 83 GLY A C 1
ATOM 640 O O . GLY A 1 83 ? 15.600 0.162 20.490 1.00 89.19 83 GLY A O 1
ATOM 641 N N . THR A 1 84 ? 16.373 0.138 18.387 1.00 85.94 84 THR A N 1
ATOM 642 C CA . THR A 1 84 ? 15.114 0.581 17.785 1.00 85.94 84 THR A CA 1
ATOM 643 C C . THR A 1 84 ? 14.270 -0.608 17.335 1.00 85.94 84 THR A C 1
ATOM 645 O O . THR A 1 84 ? 14.733 -1.506 16.635 1.00 85.94 84 THR A O 1
ATOM 648 N N . ARG A 1 85 ? 12.993 -0.615 17.721 1.00 84.81 85 ARG A N 1
ATOM 649 C CA . ARG A 1 85 ? 11.996 -1.568 17.225 1.00 84.81 85 ARG A CA 1
ATOM 650 C C . ARG A 1 85 ? 11.044 -0.839 16.293 1.00 84.81 85 ARG A C 1
ATOM 652 O O . ARG A 1 85 ? 10.380 0.109 16.701 1.00 84.81 85 ARG A O 1
ATOM 659 N N . GLN A 1 86 ? 10.953 -1.296 15.053 1.00 83.56 86 GLN A N 1
ATOM 660 C CA . GLN A 1 86 ? 9.972 -0.789 14.104 1.00 83.56 86 GLN A CA 1
ATOM 661 C C . GLN A 1 86 ? 8.708 -1.649 14.143 1.00 83.56 86 GLN A C 1
ATOM 663 O O . GLN A 1 86 ? 8.772 -2.871 14.249 1.00 83.56 86 GLN A O 1
ATOM 668 N N . GLU A 1 87 ? 7.559 -1.001 14.026 1.00 86.94 87 GLU A N 1
ATOM 669 C CA . GLU A 1 87 ? 6.269 -1.649 13.837 1.00 86.94 87 GLU A CA 1
ATOM 670 C C . GLU A 1 87 ? 5.557 -0.973 12.668 1.00 86.94 87 GLU A C 1
ATOM 672 O O . GLU A 1 87 ? 5.605 0.249 12.543 1.00 86.94 87 GLU A O 1
ATOM 677 N N . ALA A 1 88 ? 4.926 -1.745 11.796 1.00 89.69 88 ALA A N 1
ATOM 678 C CA . ALA A 1 88 ? 4.163 -1.218 10.679 1.00 89.69 88 ALA A CA 1
ATOM 679 C C . ALA A 1 88 ? 2.983 -2.140 10.380 1.00 89.69 88 ALA A C 1
ATOM 681 O O . ALA A 1 88 ? 3.025 -3.321 10.727 1.00 89.69 88 ALA A O 1
ATOM 682 N N . GLY A 1 89 ? 1.961 -1.598 9.727 1.00 91.19 89 GLY A N 1
ATOM 683 C CA . GLY A 1 89 ? 0.812 -2.379 9.296 1.00 91.19 89 GLY A CA 1
ATOM 684 C C . GLY A 1 89 ? -0.018 -1.652 8.250 1.00 91.19 89 GLY A C 1
ATOM 685 O O . GLY A 1 89 ? -0.067 -0.418 8.206 1.00 91.19 89 GLY A O 1
ATOM 686 N N . ASN A 1 90 ? -0.671 -2.448 7.412 1.00 94.56 90 ASN A N 1
ATOM 687 C CA . ASN A 1 90 ? -1.486 -2.014 6.292 1.00 94.56 90 ASN A CA 1
ATOM 688 C C . ASN A 1 90 ? -2.933 -2.483 6.501 1.00 94.56 90 ASN A C 1
ATOM 690 O O . ASN A 1 90 ? -3.209 -3.664 6.735 1.00 94.56 90 ASN A O 1
ATOM 694 N N . LEU A 1 91 ? -3.874 -1.547 6.418 1.00 96.38 91 LEU A N 1
ATOM 695 C CA . LEU A 1 91 ? -5.313 -1.791 6.470 1.00 96.38 91 LEU A CA 1
ATOM 696 C C . LEU A 1 91 ? -5.918 -1.544 5.097 1.00 96.38 91 LEU A C 1
ATOM 698 O O . LEU A 1 91 ? -5.544 -0.591 4.421 1.00 96.38 91 LEU A O 1
ATOM 702 N N . LEU A 1 92 ? -6.907 -2.348 4.726 1.00 96.69 92 LEU A N 1
ATOM 703 C CA . LEU A 1 92 ? -7.763 -2.084 3.576 1.00 96.69 92 LEU A CA 1
ATOM 704 C C . LEU A 1 92 ? -9.203 -2.010 4.064 1.00 96.69 92 LEU A C 1
ATOM 706 O O . LEU A 1 92 ? -9.748 -2.997 4.548 1.00 96.69 92 LEU A O 1
ATOM 710 N N . LEU A 1 93 ? -9.778 -0.818 3.985 1.00 96.56 93 LEU A N 1
ATOM 711 C CA . LEU A 1 93 ? -11.087 -0.493 4.537 1.00 96.56 93 LEU A CA 1
ATOM 712 C C . LEU A 1 93 ? -12.109 -0.378 3.412 1.00 96.56 93 LEU A C 1
ATOM 714 O O . LEU A 1 93 ? -11.855 0.319 2.431 1.00 96.56 93 LEU A O 1
ATOM 718 N N . PHE A 1 94 ? -13.264 -1.015 3.553 1.00 96.06 94 PHE A N 1
ATOM 719 C CA . PHE A 1 94 ? -14.389 -0.865 2.633 1.00 96.06 94 PHE A CA 1
ATOM 720 C C . PHE A 1 94 ? -15.368 0.202 3.127 1.00 96.06 94 PHE A C 1
ATOM 722 O O . PHE A 1 94 ? -15.538 0.356 4.335 1.00 96.06 94 PHE A O 1
ATOM 729 N N . PRO A 1 95 ? -16.066 0.916 2.223 1.00 95.19 95 PRO A N 1
ATOM 730 C CA . PRO A 1 95 ? -17.136 1.833 2.606 1.00 95.19 95 PRO A CA 1
ATOM 731 C C . PRO A 1 95 ? -18.163 1.162 3.535 1.00 95.19 95 PRO A C 1
ATOM 733 O O . PRO A 1 95 ? -18.805 0.184 3.152 1.00 95.19 95 PRO A O 1
ATOM 736 N N . GLY A 1 96 ? -18.352 1.717 4.736 1.00 94.94 96 GLY A N 1
ATOM 737 C CA . GLY A 1 96 ? -19.260 1.170 5.753 1.00 94.94 96 GLY A CA 1
ATOM 738 C C . GLY A 1 96 ? -18.608 0.236 6.777 1.00 94.94 96 GLY A C 1
ATOM 739 O O . GLY A 1 96 ? -19.310 -0.250 7.663 1.00 94.94 96 GLY A O 1
ATOM 740 N N . ASP A 1 97 ? -17.299 -0.019 6.685 1.00 96.31 97 ASP A N 1
ATOM 741 C CA . ASP A 1 97 ? -16.615 -0.884 7.644 1.00 96.31 97 ASP A CA 1
ATOM 742 C C . ASP A 1 97 ? -16.596 -0.310 9.068 1.00 96.31 97 ASP A C 1
ATOM 744 O O . ASP A 1 97 ? -16.610 0.898 9.300 1.00 96.31 97 ASP A O 1
ATOM 748 N N . SER A 1 98 ? -16.504 -1.198 10.052 1.00 97.69 98 SER A N 1
ATOM 749 C CA . SER A 1 98 ? -16.177 -0.863 11.436 1.00 97.69 98 SER A CA 1
ATOM 750 C C . SER A 1 98 ? -14.986 -1.691 11.886 1.00 97.69 98 SER A C 1
ATOM 752 O O . SER A 1 98 ? -15.036 -2.918 11.844 1.00 97.69 98 SER A O 1
ATOM 754 N N . VAL A 1 99 ? -13.921 -1.026 12.325 1.00 98.06 99 VAL A N 1
ATOM 755 C CA . VAL A 1 99 ? -12.651 -1.640 12.716 1.00 98.06 99 VAL A CA 1
ATOM 756 C C . VAL A 1 99 ? -12.239 -1.132 14.090 1.00 98.06 99 VAL A C 1
ATOM 758 O O . VAL A 1 99 ? -12.217 0.070 14.344 1.00 98.06 99 VAL A O 1
ATOM 761 N N . VAL A 1 100 ? -11.867 -2.054 14.973 1.00 98.00 100 VAL A N 1
ATOM 762 C CA . VAL A 1 100 ? -11.314 -1.758 16.294 1.00 98.00 100 VAL A CA 1
ATOM 763 C C . VAL A 1 100 ? -9.914 -2.340 16.380 1.00 98.00 100 VAL A C 1
ATOM 765 O O . VAL A 1 100 ? -9.726 -3.556 16.319 1.00 98.00 100 VAL A O 1
ATOM 768 N N . LEU A 1 101 ? -8.929 -1.471 16.574 1.00 97.19 101 LEU A N 1
ATOM 769 C CA . LEU A 1 101 ? -7.546 -1.850 16.816 1.00 97.19 101 LEU A CA 1
ATOM 770 C C . LEU A 1 101 ? -7.223 -1.800 18.311 1.00 97.19 101 LEU A C 1
ATOM 772 O O . LEU A 1 101 ? -7.687 -0.918 19.038 1.00 97.19 101 LEU A O 1
ATOM 776 N N . GLN A 1 102 ? -6.378 -2.718 18.764 1.00 94.44 102 GLN A N 1
ATOM 777 C CA . GLN A 1 102 ? -5.874 -2.780 20.136 1.00 94.44 102 GLN A CA 1
ATOM 778 C C . GLN A 1 102 ? -4.342 -2.714 20.174 1.00 94.44 102 GLN A C 1
ATOM 780 O O . GLN A 1 102 ? -3.685 -2.652 19.131 1.00 94.44 102 GLN A O 1
ATOM 785 N N . ASN A 1 103 ? -3.764 -2.700 21.380 1.00 89.31 103 ASN A N 1
ATOM 786 C CA . ASN A 1 103 ? -2.312 -2.670 21.595 1.00 89.31 103 ASN A CA 1
ATOM 787 C C . ASN A 1 103 ? -1.635 -1.499 20.859 1.00 89.31 103 ASN A C 1
ATOM 789 O O . ASN A 1 103 ? -0.654 -1.665 20.129 1.00 89.31 103 ASN A O 1
ATOM 793 N N . ASN A 1 104 ? -2.203 -0.301 21.026 1.00 89.31 104 ASN A N 1
ATOM 794 C CA . ASN A 1 104 ? -1.820 0.926 20.332 1.00 89.31 104 ASN A CA 1
ATOM 795 C C . ASN A 1 104 ? -1.908 0.840 18.803 1.00 89.31 104 ASN A C 1
ATOM 797 O O . ASN A 1 104 ? -1.065 1.411 18.119 1.00 89.31 104 ASN A O 1
ATOM 801 N N . GLY A 1 105 ? -2.886 0.120 18.259 1.00 87.44 105 GLY A N 1
ATOM 802 C CA . GLY A 1 105 ? -3.058 0.007 16.811 1.00 87.44 105 GLY A CA 1
ATOM 803 C C . GLY A 1 105 ? -2.316 -1.158 16.160 1.00 87.44 105 GLY A C 1
ATOM 804 O O . GLY A 1 105 ? -2.390 -1.276 14.947 1.00 87.44 105 GLY A O 1
ATOM 805 N N . SER A 1 106 ? -1.633 -2.012 16.932 1.00 89.56 106 SER A N 1
ATOM 806 C CA . SER A 1 106 ? -0.773 -3.087 16.405 1.00 89.56 106 SER A CA 1
ATOM 807 C C . SER A 1 106 ? -1.496 -4.382 16.051 1.00 89.56 106 SER A C 1
ATOM 809 O O . SER A 1 106 ? -0.928 -5.279 15.433 1.00 89.56 106 SER A O 1
ATOM 811 N N . THR A 1 107 ? -2.753 -4.517 16.470 1.00 93.56 107 THR A N 1
ATOM 812 C CA . THR A 1 107 ? -3.554 -5.729 16.261 1.00 93.56 107 THR A CA 1
ATOM 813 C C . THR A 1 107 ? -5.001 -5.347 15.995 1.00 93.56 107 THR A C 1
ATOM 815 O O . THR A 1 107 ? -5.543 -4.458 16.655 1.00 93.56 107 THR A O 1
ATOM 818 N N . ILE A 1 108 ? -5.636 -6.021 15.038 1.00 96.25 108 ILE A N 1
ATOM 819 C CA . ILE A 1 108 ? -7.077 -5.903 14.810 1.00 96.25 108 ILE A CA 1
ATOM 820 C C . ILE A 1 108 ? -7.774 -6.752 15.872 1.00 96.25 108 ILE A C 1
ATOM 822 O O . ILE A 1 108 ? -7.539 -7.954 15.966 1.00 96.25 108 ILE A O 1
ATOM 826 N N . ARG A 1 109 ? -8.596 -6.120 16.711 1.00 96.50 109 ARG A N 1
ATOM 827 C CA . ARG A 1 109 ? -9.441 -6.814 17.692 1.00 96.50 109 ARG A CA 1
ATOM 828 C C . ARG A 1 109 ? -10.769 -7.231 17.071 1.00 96.50 109 ARG A C 1
ATOM 830 O O . ARG A 1 109 ? -11.292 -8.289 17.394 1.00 96.50 109 ARG A O 1
ATOM 837 N N . TYR A 1 110 ? -11.323 -6.358 16.238 1.00 96.50 110 TYR A N 1
ATOM 838 C CA . TYR A 1 110 ? -12.590 -6.560 15.552 1.00 96.50 110 TYR A CA 1
ATOM 839 C C . TYR A 1 110 ? -12.573 -5.820 14.220 1.00 96.50 110 TYR A C 1
ATOM 841 O O . TYR A 1 110 ? -12.012 -4.727 14.122 1.00 96.50 110 TYR A O 1
ATOM 849 N N . SER A 1 111 ? -13.217 -6.395 13.216 1.00 96.38 111 SER A N 1
ATOM 850 C CA . SER A 1 111 ? -13.434 -5.769 11.920 1.00 96.38 111 SER A CA 1
ATOM 851 C C . SER A 1 111 ? -14.688 -6.349 11.277 1.00 96.38 111 SER A C 1
ATOM 853 O O . SER A 1 111 ? -14.949 -7.541 11.414 1.00 96.38 111 SER A O 1
ATOM 855 N N . THR A 1 112 ? -15.464 -5.545 10.558 1.00 95.88 112 THR A N 1
ATOM 856 C CA . THR A 1 112 ? -16.486 -6.058 9.623 1.00 95.88 112 THR A CA 1
ATOM 857 C C . THR A 1 112 ? -15.884 -6.469 8.277 1.00 95.88 112 THR A C 1
ATOM 859 O O . THR A 1 112 ? -16.508 -7.223 7.535 1.00 95.88 112 THR A O 1
ATOM 862 N N . GLY A 1 113 ? -14.673 -5.988 7.978 1.00 93.44 113 GLY A N 1
ATOM 863 C CA . GLY A 1 113 ? -13.896 -6.306 6.786 1.00 93.44 113 GLY A CA 1
ATOM 864 C C . GLY A 1 113 ? -12.849 -7.387 7.073 1.00 93.44 113 GLY A C 1
ATOM 865 O O . GLY A 1 113 ? -13.179 -8.521 7.423 1.00 93.44 113 GLY A O 1
ATOM 866 N N . PHE A 1 114 ? -11.566 -7.050 6.919 1.00 95.31 114 PHE A N 1
ATOM 867 C CA . PHE A 1 114 ? -10.465 -7.977 7.213 1.00 95.31 114 PHE A CA 1
ATOM 868 C C . PHE A 1 114 ? -10.219 -8.122 8.717 1.00 95.31 114 PHE A C 1
ATOM 870 O O . PHE A 1 114 ? -10.046 -7.123 9.413 1.00 95.31 114 PHE A O 1
ATOM 877 N N . GLN A 1 115 ? -10.131 -9.364 9.204 1.00 94.31 115 GLN A N 1
ATOM 878 C CA . GLN A 1 115 ? -9.826 -9.674 10.613 1.00 94.31 115 GLN A CA 1
ATOM 879 C C . GLN A 1 115 ? -8.333 -9.564 10.958 1.00 94.31 115 GLN A C 1
ATOM 881 O O . GLN A 1 115 ? -7.956 -9.588 12.126 1.00 94.31 115 GLN A O 1
ATOM 886 N N . THR A 1 116 ? -7.471 -9.453 9.951 1.00 94.50 116 THR A N 1
ATOM 887 C CA . THR A 1 116 ? -6.021 -9.304 10.091 1.00 94.50 116 THR A CA 1
ATOM 888 C C . THR A 1 116 ? -5.534 -8.156 9.218 1.00 94.50 116 THR A C 1
ATOM 890 O O . THR A 1 116 ? -6.200 -7.764 8.259 1.00 94.50 116 THR A O 1
ATOM 893 N N . PHE A 1 117 ? -4.359 -7.611 9.539 1.00 95.81 117 PHE A N 1
ATOM 894 C CA . PHE A 1 117 ? -3.691 -6.685 8.629 1.00 95.81 117 PHE A CA 1
ATOM 895 C C . PHE A 1 117 ? -3.430 -7.364 7.284 1.00 95.81 117 PHE A C 1
ATOM 897 O O . PHE A 1 117 ? -3.115 -8.562 7.214 1.00 95.81 117 PHE A O 1
ATOM 904 N N . ILE A 1 118 ? -3.540 -6.590 6.208 1.00 95.81 118 ILE A N 1
ATOM 905 C CA . ILE A 1 118 ? -3.419 -7.129 4.852 1.00 95.81 118 ILE A CA 1
ATOM 906 C C . ILE A 1 118 ? -1.976 -7.494 4.479 1.00 95.81 118 ILE A C 1
ATOM 908 O O . ILE A 1 118 ? -1.766 -8.171 3.475 1.00 95.81 118 ILE A O 1
ATOM 912 N N . ASP A 1 119 ? -1.003 -7.164 5.333 1.00 93.12 119 ASP A N 1
ATOM 913 C CA . ASP A 1 119 ? 0.372 -7.684 5.314 1.00 93.12 119 ASP A CA 1
ATOM 914 C C . ASP A 1 119 ? 0.430 -9.222 5.300 1.00 93.12 119 ASP A C 1
ATOM 916 O O . ASP A 1 119 ? 1.379 -9.822 4.796 1.00 93.12 119 ASP A O 1
ATOM 920 N N . SER A 1 120 ? -0.605 -9.882 5.830 1.00 92.88 120 SER A N 1
ATOM 921 C CA . SER A 1 120 ? -0.738 -11.343 5.775 1.00 92.88 120 SER A CA 1
ATOM 922 C C . SER A 1 120 ? -0.954 -11.884 4.350 1.00 92.88 120 SER A C 1
ATOM 924 O O . SER A 1 120 ? -0.566 -13.018 4.059 1.00 92.88 120 SER A O 1
ATOM 926 N N . PHE A 1 121 ? -1.500 -11.068 3.444 1.00 94.81 121 PHE A N 1
ATOM 927 C CA . PHE A 1 121 ? -1.781 -11.432 2.051 1.00 94.81 121 PHE A CA 1
ATOM 928 C C . PHE A 1 121 ? -0.771 -10.832 1.076 1.00 94.81 121 PHE A C 1
ATOM 930 O O . PHE A 1 121 ? -0.302 -11.524 0.171 1.00 94.81 121 PHE A O 1
ATOM 937 N N . ILE A 1 122 ? -0.434 -9.557 1.267 1.00 93.31 122 ILE A N 1
ATOM 938 C CA . ILE A 1 122 ? 0.452 -8.796 0.393 1.00 93.31 122 ILE A CA 1
ATOM 939 C C . ILE A 1 122 ? 1.722 -8.496 1.166 1.00 93.31 122 ILE A C 1
ATOM 941 O O . ILE A 1 122 ? 1.715 -7.776 2.162 1.00 93.31 122 ILE A O 1
ATOM 945 N N . ASN A 1 123 ? 2.838 -9.023 0.678 1.00 88.44 123 ASN A N 1
ATOM 946 C CA . ASN A 1 123 ? 4.126 -8.576 1.159 1.00 88.44 123 ASN A CA 1
ATOM 947 C C . ASN A 1 123 ? 4.426 -7.194 0.568 1.00 88.44 123 ASN A C 1
ATOM 949 O O . ASN A 1 123 ? 4.850 -7.078 -0.584 1.00 88.44 123 ASN A O 1
ATOM 953 N N . PHE A 1 124 ? 4.247 -6.158 1.380 1.00 81.38 124 PHE A N 1
ATOM 954 C CA . PHE A 1 124 ? 4.628 -4.786 1.066 1.00 81.38 124 PHE A CA 1
ATOM 955 C C . PHE A 1 124 ? 6.131 -4.573 1.212 1.00 81.38 124 PHE A C 1
ATOM 957 O O . PHE A 1 124 ? 6.536 -3.582 1.807 1.00 81.38 124 PHE A O 1
ATOM 964 N N . THR A 1 125 ? 6.975 -5.488 0.716 1.00 66.12 125 THR A N 1
ATOM 965 C CA . THR A 1 125 ? 8.424 -5.255 0.713 1.00 66.12 125 THR A CA 1
ATOM 966 C C . THR A 1 125 ? 8.661 -3.965 -0.057 1.00 66.12 125 THR A C 1
ATOM 968 O O . THR A 1 125 ? 8.547 -3.916 -1.285 1.00 66.12 125 THR A O 1
ATOM 971 N N . ILE A 1 126 ? 8.898 -2.899 0.708 1.00 56.66 126 ILE A N 1
ATOM 972 C CA . ILE A 1 126 ? 9.128 -1.565 0.198 1.00 56.66 126 ILE A CA 1
ATOM 973 C C . ILE A 1 126 ? 10.485 -1.677 -0.461 1.00 56.66 126 ILE A C 1
ATOM 975 O O . ILE A 1 126 ? 11.511 -1.743 0.210 1.00 56.66 126 ILE A O 1
ATOM 979 N N . LEU A 1 127 ? 10.480 -1.746 -1.784 1.00 52.53 127 LEU A N 1
ATOM 980 C CA . LEU A 1 127 ? 11.693 -1.538 -2.548 1.00 52.53 127 LEU A CA 1
ATOM 981 C C . LEU A 1 127 ? 12.293 -0.162 -2.180 1.00 52.53 127 LEU A C 1
ATOM 983 O O . LEU A 1 127 ? 13.498 -0.003 -2.089 1.00 52.53 127 LEU A O 1
ATOM 987 N N . GLY A 1 128 ? 11.478 0.789 -1.764 1.00 54.31 128 GLY A N 1
ATOM 988 C CA . GLY A 1 128 ? 11.886 2.140 -1.417 1.00 54.31 128 GLY A CA 1
ATOM 989 C C . GLY A 1 128 ? 10.929 3.062 -2.138 1.00 54.31 128 GLY A C 1
ATOM 990 O O . GLY A 1 128 ? 10.288 2.657 -3.111 1.00 54.31 128 GLY A O 1
ATOM 991 N N . SER A 1 129 ? 10.815 4.298 -1.678 1.00 61.56 129 SER A N 1
ATOM 992 C CA . SER A 1 129 ? 10.341 5.339 -2.580 1.00 61.56 129 SER A CA 1
ATOM 993 C C . SER A 1 129 ? 11.317 5.439 -3.766 1.00 61.56 129 SER A C 1
ATOM 995 O O . SER A 1 129 ? 12.509 5.152 -3.600 1.00 61.56 129 SER A O 1
ATOM 997 N N . PRO A 1 130 ? 10.854 5.832 -4.964 1.00 57.78 130 PRO A N 1
ATOM 998 C CA . PRO A 1 130 ? 11.753 6.161 -6.065 1.00 57.78 130 PRO A CA 1
ATOM 999 C C . PRO A 1 130 ? 12.851 7.120 -5.577 1.00 57.78 130 PRO A C 1
ATOM 1001 O O . PRO A 1 130 ? 12.547 8.128 -4.940 1.00 57.78 130 PRO A O 1
ATOM 1004 N N . GLY A 1 131 ? 14.119 6.790 -5.832 1.00 62.22 131 GLY A N 1
ATOM 1005 C CA . GLY A 1 131 ? 15.263 7.597 -5.389 1.00 62.22 131 GLY A CA 1
ATOM 1006 C C . GLY A 1 131 ? 15.872 7.222 -4.028 1.00 62.22 131 GLY A C 1
ATOM 1007 O O . GLY A 1 131 ? 16.869 7.823 -3.639 1.00 62.22 131 GLY A O 1
ATOM 1008 N N . GLU A 1 132 ? 15.340 6.225 -3.319 1.00 76.44 132 GLU A N 1
ATOM 1009 C CA . GLU A 1 132 ? 15.960 5.716 -2.087 1.00 76.44 132 GLU A CA 1
ATOM 1010 C C . GLU A 1 132 ? 17.281 4.965 -2.373 1.00 76.44 132 GLU A C 1
ATOM 1012 O O . GLU A 1 132 ? 17.334 4.173 -3.320 1.00 76.44 132 GLU A O 1
ATOM 1017 N N . PRO A 1 133 ? 18.337 5.108 -1.543 1.00 80.50 133 PRO A N 1
ATOM 1018 C CA . PRO A 1 133 ? 19.633 4.446 -1.753 1.00 80.50 133 PRO A CA 1
ATOM 1019 C C . PRO A 1 133 ? 19.547 2.927 -1.931 1.00 80.50 133 PRO A C 1
ATOM 1021 O O . PRO A 1 133 ? 20.296 2.345 -2.712 1.00 80.50 133 PRO A O 1
ATOM 1024 N N . VAL A 1 134 ? 18.601 2.282 -1.245 1.00 82.25 134 VAL A N 1
ATOM 1025 C CA . VAL A 1 134 ? 18.369 0.836 -1.352 1.00 82.25 134 VAL A CA 1
ATOM 1026 C C . VAL A 1 134 ? 17.937 0.413 -2.763 1.00 82.25 134 VAL A C 1
ATOM 1028 O O . VAL A 1 134 ? 18.269 -0.691 -3.191 1.00 82.25 134 VAL A O 1
ATOM 1031 N N . GLN A 1 135 ? 17.256 1.282 -3.522 1.00 82.69 135 GLN A N 1
ATOM 1032 C CA . GLN A 1 135 ? 16.885 1.001 -4.911 1.00 82.69 135 GLN A CA 1
ATOM 1033 C C . GLN A 1 135 ? 18.077 1.030 -5.847 1.00 82.69 135 GLN A C 1
ATOM 1035 O O . GLN A 1 135 ? 18.202 0.143 -6.688 1.00 82.69 135 GLN A O 1
ATOM 1040 N N . TYR A 1 136 ? 18.976 1.991 -5.658 1.00 84.94 136 TYR A N 1
ATOM 1041 C CA . TYR A 1 136 ? 20.220 2.049 -6.416 1.00 84.94 136 TYR A CA 1
ATOM 1042 C C . TYR A 1 136 ? 21.115 0.852 -6.099 1.00 84.94 136 TYR A C 1
ATOM 1044 O O . TYR A 1 136 ? 21.553 0.171 -7.015 1.00 84.94 136 TYR A O 1
ATOM 1052 N N . GLN A 1 137 ? 21.282 0.509 -4.818 1.00 87.12 137 GLN A N 1
ATOM 1053 C CA . GLN A 1 137 ? 22.051 -0.674 -4.414 1.00 87.12 137 GLN A CA 1
ATOM 1054 C C . GLN A 1 137 ? 21.480 -1.966 -5.003 1.00 87.12 137 GLN A C 1
ATOM 1056 O O . GLN A 1 137 ? 22.226 -2.823 -5.478 1.00 87.12 137 GLN A O 1
ATOM 1061 N N . LEU A 1 138 ? 20.151 -2.114 -4.995 1.00 87.12 138 LEU A N 1
ATOM 1062 C CA . LEU A 1 138 ? 19.511 -3.268 -5.608 1.00 87.12 138 LEU A CA 1
ATOM 1063 C C . LEU A 1 138 ? 19.751 -3.279 -7.121 1.00 87.12 138 LEU A C 1
ATOM 1065 O O . LEU A 1 138 ? 20.173 -4.306 -7.649 1.00 87.12 138 LEU A O 1
ATOM 1069 N N . PHE A 1 139 ? 19.543 -2.150 -7.801 1.00 89.88 139 PHE A N 1
ATOM 1070 C CA . PHE A 1 139 ? 19.791 -2.014 -9.235 1.00 89.88 139 PHE A CA 1
ATOM 1071 C C . PHE A 1 139 ? 21.239 -2.362 -9.601 1.00 89.88 139 PHE A C 1
ATOM 1073 O O . PHE A 1 139 ? 21.457 -3.149 -10.518 1.00 89.88 139 PHE A O 1
ATOM 1080 N N . ASP A 1 140 ? 22.218 -1.876 -8.840 1.00 90.06 140 ASP A N 1
ATOM 1081 C CA . ASP A 1 140 ? 23.638 -2.170 -9.054 1.00 90.06 140 ASP A CA 1
ATOM 1082 C C . ASP A 1 140 ? 23.956 -3.663 -8.860 1.00 90.06 140 ASP A C 1
ATOM 1084 O O . ASP A 1 140 ? 24.839 -4.206 -9.523 1.00 90.06 140 ASP A O 1
ATOM 1088 N N . SER A 1 141 ? 23.217 -4.347 -7.980 1.00 91.50 141 SER A N 1
ATOM 1089 C CA . SER A 1 141 ? 23.445 -5.762 -7.665 1.00 91.50 141 SER A CA 1
ATOM 1090 C C . SER A 1 141 ? 22.819 -6.753 -8.654 1.00 91.50 141 SER A C 1
ATOM 1092 O O . SER A 1 141 ? 23.433 -7.778 -8.950 1.00 91.50 141 SER A O 1
ATOM 1094 N N . ILE A 1 142 ? 21.604 -6.490 -9.154 1.00 92.56 142 ILE A N 1
ATOM 1095 C CA . ILE A 1 142 ? 20.841 -7.450 -9.984 1.00 92.56 142 ILE A CA 1
ATOM 1096 C C . ILE A 1 142 ? 20.414 -6.894 -11.350 1.00 92.56 142 ILE A C 1
ATOM 1098 O O . ILE A 1 142 ? 19.850 -7.629 -12.165 1.00 92.56 142 ILE A O 1
ATOM 1102 N N . GLY A 1 143 ? 20.679 -5.615 -11.618 1.00 92.75 143 GLY A N 1
ATOM 1103 C CA . GLY A 1 143 ? 20.311 -4.928 -12.853 1.00 92.75 143 GLY A CA 1
ATOM 1104 C C . GLY A 1 143 ? 18.801 -4.796 -13.072 1.00 92.75 143 GLY A C 1
ATOM 1105 O O . GLY A 1 143 ? 17.975 -5.274 -12.287 1.00 92.75 143 GLY A O 1
ATOM 1106 N N . LEU A 1 144 ? 18.428 -4.177 -14.199 1.00 93.94 144 LEU A N 1
ATOM 1107 C CA . LEU A 1 144 ? 17.025 -3.981 -14.581 1.00 93.94 144 LEU A CA 1
AT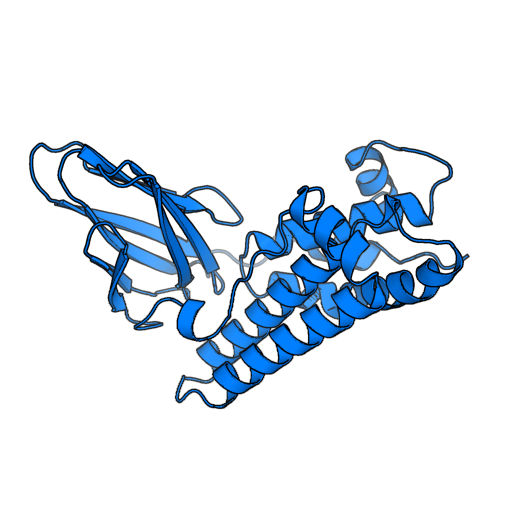OM 1108 C C . LEU A 1 144 ? 16.252 -5.307 -14.636 1.00 93.94 144 LEU A C 1
ATOM 1110 O O . LEU A 1 144 ? 15.167 -5.422 -14.066 1.00 93.94 144 LEU A O 1
ATOM 1114 N N . MET A 1 145 ? 16.805 -6.310 -15.324 1.00 95.06 145 MET A N 1
ATOM 1115 C CA . MET A 1 145 ? 16.127 -7.595 -15.517 1.00 95.06 145 MET A CA 1
ATOM 1116 C C . MET A 1 145 ? 15.906 -8.324 -14.193 1.00 95.06 145 MET A C 1
ATOM 1118 O O . MET A 1 145 ? 14.794 -8.783 -13.938 1.00 95.06 145 MET A O 1
ATOM 1122 N N . GLY A 1 146 ? 16.915 -8.359 -13.317 1.00 94.12 146 GLY A N 1
ATOM 1123 C CA . GLY A 1 146 ? 16.778 -8.974 -12.000 1.00 94.12 146 GLY A CA 1
ATOM 1124 C C . GLY A 1 146 ? 15.733 -8.270 -11.136 1.00 94.12 146 GLY A C 1
ATOM 1125 O O . GLY A 1 146 ? 14.938 -8.937 -10.469 1.00 94.12 146 GLY A O 1
ATOM 1126 N N . MET A 1 147 ? 15.662 -6.934 -11.184 1.00 93.12 147 MET A N 1
ATOM 1127 C CA . MET A 1 147 ? 14.609 -6.183 -10.492 1.00 93.12 147 MET A CA 1
ATOM 1128 C C . MET A 1 147 ? 13.218 -6.536 -11.028 1.00 93.12 147 MET A C 1
ATOM 1130 O O . MET A 1 147 ? 12.338 -6.877 -10.240 1.00 93.12 147 MET A O 1
ATOM 1134 N N . LEU A 1 148 ? 13.014 -6.526 -12.350 1.00 94.62 148 LEU A N 1
ATOM 1135 C CA . LEU A 1 148 ? 11.726 -6.876 -12.962 1.00 94.62 148 LEU A CA 1
ATOM 1136 C C . LEU A 1 148 ? 11.298 -8.315 -12.633 1.00 94.62 148 LEU A C 1
ATOM 1138 O O . LEU A 1 148 ? 10.130 -8.563 -12.321 1.00 94.62 148 LEU A O 1
ATOM 1142 N N . GLU A 1 149 ? 12.232 -9.265 -12.647 1.00 95.12 149 GLU A N 1
ATOM 1143 C CA . GLU A 1 149 ? 11.977 -10.652 -12.253 1.00 95.12 149 GLU A CA 1
ATOM 1144 C C . GLU A 1 149 ? 11.604 -10.779 -10.776 1.00 95.12 149 GLU A C 1
ATOM 1146 O O . GLU A 1 149 ? 10.679 -11.525 -10.436 1.00 95.12 149 GLU A O 1
ATOM 1151 N N . LYS A 1 150 ? 12.291 -10.047 -9.892 1.00 93.19 150 LYS A N 1
ATOM 1152 C CA . LYS A 1 150 ? 11.964 -10.007 -8.464 1.00 93.19 150 LYS A CA 1
ATOM 1153 C C . LYS A 1 150 ? 10.554 -9.456 -8.247 1.00 93.19 150 LYS A C 1
ATOM 1155 O O . LYS A 1 150 ? 9.758 -10.098 -7.568 1.00 93.19 150 LYS A O 1
ATOM 1160 N N . ILE A 1 151 ? 10.226 -8.328 -8.874 1.00 93.81 151 ILE A N 1
ATOM 1161 C CA . ILE A 1 151 ? 8.909 -7.682 -8.775 1.00 93.81 151 ILE A CA 1
ATOM 1162 C C . ILE A 1 151 ? 7.802 -8.626 -9.256 1.00 93.81 151 ILE A C 1
ATOM 1164 O O . ILE A 1 151 ? 6.797 -8.828 -8.574 1.00 93.81 151 ILE A O 1
ATOM 1168 N N . LYS A 1 152 ? 7.997 -9.275 -10.411 1.00 95.38 152 LYS A N 1
ATOM 1169 C CA . LYS A 1 152 ? 7.051 -10.265 -10.941 1.00 95.38 152 LYS A CA 1
ATOM 1170 C C . LYS A 1 152 ? 6.872 -11.448 -9.988 1.00 95.38 152 LYS A C 1
ATOM 1172 O O . LYS A 1 152 ? 5.752 -11.918 -9.798 1.00 95.38 152 LYS A O 1
ATOM 1177 N N . ARG A 1 153 ? 7.958 -11.944 -9.394 1.00 95.50 153 ARG A N 1
ATOM 1178 C CA . ARG A 1 153 ? 7.915 -13.049 -8.430 1.00 95.50 153 ARG A CA 1
ATOM 1179 C C . ARG A 1 153 ? 7.119 -12.672 -7.186 1.00 95.50 153 ARG A C 1
ATOM 1181 O O . ARG A 1 153 ? 6.247 -13.442 -6.791 1.00 95.50 153 ARG A O 1
ATOM 1188 N N . ASP A 1 154 ? 7.385 -11.504 -6.611 1.00 93.62 154 ASP A N 1
ATOM 1189 C CA . ASP A 1 154 ? 6.691 -11.011 -5.419 1.00 93.62 154 ASP A CA 1
ATOM 1190 C C . ASP A 1 154 ? 5.186 -10.837 -5.698 1.00 93.62 154 ASP A C 1
ATOM 1192 O O . ASP A 1 154 ? 4.354 -11.327 -4.930 1.00 93.62 154 ASP A O 1
ATOM 1196 N N . TYR A 1 155 ? 4.832 -10.260 -6.853 1.00 95.56 155 TYR A N 1
ATOM 1197 C CA . TYR A 1 155 ? 3.444 -10.149 -7.313 1.00 95.56 155 TYR A CA 1
ATOM 1198 C C . TYR A 1 155 ? 2.740 -11.512 -7.393 1.00 95.56 155 TYR A C 1
ATOM 1200 O O . TYR A 1 155 ? 1.634 -11.664 -6.873 1.00 95.56 155 TYR A O 1
ATOM 1208 N N . LEU A 1 156 ? 3.381 -12.516 -8.004 1.00 97.31 156 LEU A N 1
ATOM 1209 C CA . LEU A 1 156 ? 2.812 -13.861 -8.152 1.00 97.31 156 LEU A CA 1
ATOM 1210 C C . LEU A 1 156 ? 2.681 -14.596 -6.813 1.00 97.31 156 LEU A C 1
ATOM 1212 O O . LEU A 1 156 ? 1.731 -15.353 -6.619 1.00 97.31 156 LEU A O 1
ATOM 1216 N N . VAL A 1 157 ? 3.619 -14.395 -5.884 1.00 96.44 157 VAL A N 1
ATOM 1217 C CA . VAL A 1 157 ? 3.524 -14.950 -4.525 1.00 96.44 157 VAL A CA 1
ATOM 1218 C C . VAL A 1 157 ? 2.307 -14.375 -3.803 1.00 96.44 157 VAL A C 1
ATOM 1220 O O . VAL A 1 157 ? 1.531 -15.138 -3.227 1.00 96.44 157 VAL A O 1
ATOM 1223 N N . ASN A 1 158 ? 2.110 -13.059 -3.867 1.00 96.50 158 ASN A N 1
ATOM 1224 C CA . ASN A 1 158 ? 0.942 -12.402 -3.286 1.00 96.50 158 ASN A CA 1
ATOM 1225 C C . ASN A 1 158 ? -0.360 -12.868 -3.958 1.00 96.50 158 ASN A C 1
ATOM 1227 O O . ASN A 1 158 ? -1.303 -13.237 -3.264 1.00 96.50 158 ASN A O 1
ATOM 1231 N N . ASP A 1 159 ? -0.413 -12.933 -5.293 1.00 97.56 159 ASP A N 1
ATOM 1232 C CA . ASP A 1 159 ? -1.625 -13.343 -6.021 1.00 97.56 159 ASP A CA 1
ATOM 1233 C C . ASP A 1 159 ? -2.056 -14.778 -5.679 1.00 97.56 159 ASP A C 1
ATOM 1235 O O . ASP A 1 159 ? -3.246 -15.045 -5.495 1.00 97.56 159 ASP A O 1
ATOM 1239 N N . ARG A 1 160 ? -1.095 -15.692 -5.489 1.00 97.38 160 ARG A N 1
ATOM 1240 C CA . ARG A 1 160 ? -1.377 -17.052 -5.005 1.00 97.38 160 ARG A CA 1
ATOM 1241 C C . ARG A 1 160 ? -1.971 -17.048 -3.599 1.00 97.38 160 ARG A C 1
ATOM 1243 O O . ARG A 1 160 ? -2.956 -17.743 -3.374 1.00 97.38 160 ARG A O 1
ATOM 1250 N N . LYS A 1 161 ? -1.412 -16.261 -2.670 1.00 96.69 161 LYS A N 1
ATOM 1251 C CA . LYS A 1 161 ? -1.950 -16.127 -1.302 1.00 96.69 161 LYS A CA 1
ATOM 1252 C C . LYS A 1 161 ? -3.372 -15.571 -1.307 1.00 96.69 161 LYS A C 1
ATOM 1254 O O . LYS A 1 161 ? -4.234 -16.095 -0.612 1.00 96.69 161 LYS A O 1
ATOM 1259 N N . ILE A 1 162 ? -3.619 -14.536 -2.110 1.00 97.38 162 ILE A N 1
ATOM 1260 C CA . ILE A 1 162 ? -4.934 -13.903 -2.250 1.00 97.38 162 ILE A CA 1
ATOM 1261 C C . ILE A 1 162 ? -5.939 -14.891 -2.853 1.00 97.38 162 ILE A C 1
ATOM 1263 O O . ILE A 1 162 ? -7.037 -15.051 -2.328 1.00 97.38 162 ILE A O 1
ATOM 1267 N N . THR A 1 163 ? -5.566 -15.591 -3.924 1.00 95.81 163 THR A N 1
ATOM 1268 C CA . THR A 1 163 ? -6.454 -16.541 -4.614 1.00 95.81 163 THR A CA 1
ATOM 1269 C C . THR A 1 163 ? -6.773 -17.769 -3.758 1.00 95.81 163 THR A C 1
ATOM 1271 O O . THR A 1 163 ? -7.887 -18.273 -3.818 1.00 95.81 163 THR A O 1
ATOM 1274 N N . ALA A 1 164 ? -5.829 -18.232 -2.937 1.00 95.81 164 ALA A N 1
ATOM 1275 C CA . ALA A 1 164 ? -6.045 -19.342 -2.009 1.00 95.81 164 ALA A CA 1
ATOM 1276 C C . ALA A 1 164 ? -6.811 -18.941 -0.732 1.00 95.81 164 ALA A C 1
ATOM 1278 O O . ALA A 1 164 ? -7.106 -19.800 0.098 1.00 95.81 164 ALA A O 1
ATOM 1279 N N . SER A 1 165 ? -7.104 -17.652 -0.538 1.00 93.88 165 SER A N 1
ATOM 1280 C CA . SER A 1 165 ? -7.816 -17.179 0.646 1.00 93.88 165 SER A CA 1
ATOM 1281 C C . SER A 1 165 ? -9.312 -17.507 0.573 1.00 93.88 165 SER A C 1
ATOM 1283 O O . SER A 1 165 ? -9.932 -17.419 -0.483 1.00 93.88 165 SER A O 1
ATOM 1285 N N . ALA A 1 166 ? -9.922 -17.839 1.713 1.00 93.81 166 ALA A N 1
ATOM 1286 C CA . ALA A 1 166 ? -11.367 -18.070 1.826 1.00 93.81 166 ALA A CA 1
ATOM 1287 C C . ALA A 1 166 ? -12.166 -16.756 1.984 1.00 93.81 166 ALA A C 1
ATOM 1289 O O . ALA A 1 166 ? -13.163 -16.705 2.704 1.00 93.81 166 ALA A O 1
ATOM 1290 N N . LEU A 1 167 ? -11.690 -15.667 1.374 1.00 94.69 167 LEU A N 1
ATOM 1291 C CA . LEU A 1 167 ? -12.283 -14.341 1.517 1.00 94.69 167 LEU A CA 1
ATOM 1292 C C . LEU A 1 167 ? -13.441 -14.123 0.526 1.00 94.69 167 LEU A C 1
ATOM 1294 O O . LEU A 1 167 ? -13.444 -14.695 -0.567 1.00 94.69 167 LEU A O 1
ATOM 1298 N N . PRO A 1 168 ? -14.406 -13.244 0.852 1.00 95.12 168 PRO A N 1
ATOM 1299 C CA . PRO A 1 168 ? -15.434 -12.809 -0.084 1.00 95.12 168 PRO A CA 1
ATOM 1300 C C . PRO A 1 168 ? -14.857 -12.222 -1.376 1.00 95.12 168 PRO A C 1
ATOM 1302 O O . PRO A 1 168 ? -13.821 -11.553 -1.369 1.00 95.12 168 PRO A O 1
ATOM 1305 N N . PHE A 1 169 ? -15.598 -12.374 -2.477 1.00 95.00 169 PHE A N 1
ATOM 1306 C CA . PHE A 1 169 ? -15.192 -11.907 -3.808 1.00 95.00 169 PHE A CA 1
ATOM 1307 C C . PHE A 1 169 ? -14.735 -10.439 -3.831 1.00 95.00 169 PHE A C 1
ATOM 1309 O O . PHE A 1 169 ? -13.689 -10.133 -4.396 1.00 95.00 169 PHE A O 1
ATOM 1316 N N . ALA A 1 170 ? -15.473 -9.536 -3.176 1.00 93.50 170 ALA A N 1
ATOM 1317 C CA . ALA A 1 170 ? -15.123 -8.115 -3.130 1.00 93.50 170 ALA A CA 1
ATOM 1318 C C . ALA A 1 170 ? -13.772 -7.856 -2.433 1.00 93.50 170 ALA A C 1
ATOM 1320 O O . ALA A 1 170 ? -12.993 -7.016 -2.883 1.00 93.50 170 ALA A O 1
ATOM 1321 N N . GLN A 1 171 ? -13.465 -8.609 -1.371 1.00 95.62 171 GLN A N 1
ATOM 1322 C CA . GLN A 1 171 ? -12.187 -8.522 -0.659 1.00 95.62 171 GLN A CA 1
ATOM 1323 C C . GLN A 1 171 ? -11.036 -9.065 -1.506 1.00 95.62 171 GLN A C 1
ATOM 1325 O O . GLN A 1 171 ? -9.994 -8.420 -1.606 1.00 95.62 171 GLN A O 1
ATOM 1330 N N . VAL A 1 172 ? -11.245 -10.199 -2.181 1.00 96.81 172 VAL A N 1
ATOM 1331 C CA . VAL A 1 172 ? -10.275 -10.773 -3.126 1.00 96.81 172 VAL A CA 1
ATOM 1332 C C . VAL A 1 172 ? -9.988 -9.800 -4.270 1.00 96.81 172 VAL A C 1
ATOM 1334 O O . VAL A 1 172 ? -8.825 -9.546 -4.577 1.00 96.81 172 VAL A O 1
ATOM 1337 N N . ALA A 1 173 ? -11.025 -9.220 -4.877 1.00 95.56 173 ALA A N 1
ATOM 1338 C CA . ALA A 1 173 ? -10.881 -8.257 -5.964 1.00 95.56 173 ALA A CA 1
ATOM 1339 C C . ALA A 1 173 ? -10.079 -7.024 -5.521 1.00 95.56 173 ALA A C 1
ATOM 1341 O O . ALA A 1 173 ? -9.143 -6.620 -6.213 1.00 95.56 173 ALA A O 1
ATOM 1342 N N . ALA A 1 174 ? -10.378 -6.476 -4.340 1.00 95.94 174 ALA A N 1
ATOM 1343 C CA . ALA A 1 174 ? -9.646 -5.330 -3.819 1.00 95.94 174 ALA A CA 1
ATOM 1344 C C . ALA A 1 174 ? -8.180 -5.673 -3.487 1.00 95.94 174 ALA A C 1
ATOM 1346 O O . ALA A 1 174 ? -7.274 -4.909 -3.813 1.00 95.94 174 ALA A O 1
ATOM 1347 N N . LEU A 1 175 ? -7.909 -6.849 -2.913 1.00 96.81 175 LEU A N 1
ATOM 1348 C CA . LEU A 1 175 ? -6.535 -7.299 -2.677 1.00 96.81 175 LEU A CA 1
ATOM 1349 C C . LEU A 1 175 ? -5.756 -7.491 -3.982 1.00 96.81 175 LEU A C 1
ATOM 1351 O O . LEU A 1 175 ? -4.598 -7.090 -4.056 1.00 96.81 175 LEU A O 1
ATOM 1355 N N . LYS A 1 176 ? -6.369 -8.061 -5.026 1.00 96.31 176 LYS A N 1
ATOM 1356 C CA . LYS A 1 176 ? -5.722 -8.197 -6.343 1.00 96.31 176 LYS A CA 1
ATOM 1357 C C . LYS A 1 176 ? -5.399 -6.839 -6.954 1.00 96.31 176 LYS A C 1
ATOM 1359 O O . LYS A 1 176 ? -4.301 -6.652 -7.478 1.00 96.31 176 LYS A O 1
ATOM 1364 N N . GLN A 1 177 ? -6.317 -5.885 -6.826 1.00 95.50 177 GLN A N 1
ATOM 1365 C CA . GLN A 1 177 ? -6.106 -4.524 -7.296 1.00 95.50 177 GLN A CA 1
ATOM 1366 C C . GLN A 1 177 ? -4.975 -3.825 -6.532 1.00 95.50 177 GLN A C 1
ATOM 1368 O O . GLN A 1 177 ? -4.113 -3.191 -7.142 1.00 95.50 177 GLN A O 1
ATOM 1373 N N . LEU A 1 178 ? -4.923 -3.988 -5.209 1.00 95.12 178 LEU A N 1
ATOM 1374 C CA . LEU A 1 178 ? -3.841 -3.449 -4.392 1.00 95.12 178 LEU A CA 1
ATOM 1375 C C . LEU A 1 178 ? -2.500 -4.127 -4.701 1.00 95.12 178 LEU A C 1
ATOM 1377 O O . LEU A 1 178 ? -1.496 -3.436 -4.814 1.00 95.12 178 LEU A O 1
ATOM 1381 N N . ASN A 1 179 ? -2.478 -5.445 -4.922 1.00 95.31 179 ASN A N 1
ATOM 1382 C CA . ASN A 1 179 ? -1.274 -6.176 -5.327 1.00 95.31 179 ASN A CA 1
ATOM 1383 C C . ASN A 1 179 ? -0.731 -5.674 -6.675 1.00 95.31 179 ASN A C 1
ATO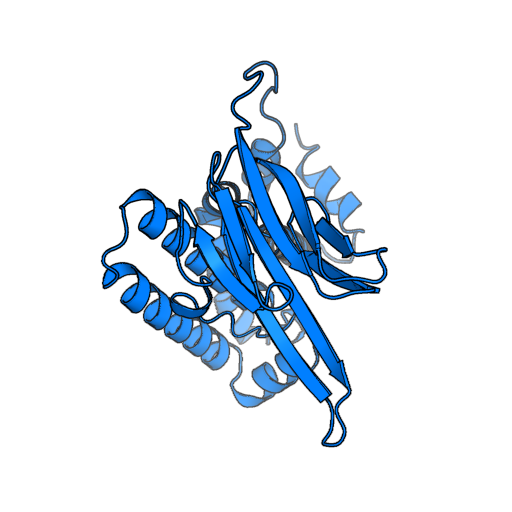M 1385 O O . ASN A 1 179 ? 0.478 -5.510 -6.835 1.00 95.31 179 ASN A O 1
ATOM 1389 N N . TYR A 1 180 ? -1.617 -5.371 -7.630 1.00 94.69 180 TYR A N 1
ATOM 1390 C CA . TYR A 1 180 ? -1.233 -4.750 -8.897 1.00 94.69 180 TYR A CA 1
ATOM 1391 C C . TYR A 1 180 ? -0.666 -3.336 -8.703 1.00 94.69 180 TYR A C 1
ATOM 1393 O O . TYR A 1 180 ? 0.384 -3.018 -9.256 1.00 94.69 180 TYR A O 1
ATOM 1401 N N . ILE A 1 181 ? -1.294 -2.502 -7.864 1.00 93.12 181 ILE A N 1
ATOM 1402 C CA . ILE A 1 181 ? -0.762 -1.175 -7.506 1.00 93.12 181 ILE A CA 1
ATOM 1403 C C . ILE A 1 181 ? 0.623 -1.304 -6.853 1.00 93.12 181 ILE A C 1
ATOM 1405 O O . ILE A 1 181 ? 1.535 -0.553 -7.190 1.00 93.12 181 ILE A O 1
ATOM 1409 N N . THR A 1 182 ? 0.819 -2.270 -5.951 1.00 92.38 182 THR A N 1
ATOM 1410 C CA . THR A 1 182 ? 2.123 -2.529 -5.327 1.00 92.38 182 THR A CA 1
ATOM 1411 C C . THR A 1 182 ? 3.167 -2.917 -6.375 1.00 92.38 182 THR A C 1
ATOM 1413 O O . THR A 1 182 ? 4.247 -2.329 -6.387 1.00 92.38 182 THR A O 1
ATOM 1416 N N . GLN A 1 183 ? 2.842 -3.819 -7.305 1.00 93.62 183 GLN A N 1
ATOM 1417 C CA . GLN A 1 183 ? 3.725 -4.173 -8.422 1.00 93.62 183 GLN A CA 1
ATOM 1418 C C . GLN A 1 183 ? 4.090 -2.949 -9.276 1.00 93.62 183 GLN A C 1
ATOM 1420 O O . GLN A 1 183 ? 5.263 -2.733 -9.579 1.00 93.62 183 GLN A O 1
ATOM 1425 N N . ALA A 1 184 ? 3.100 -2.129 -9.634 1.00 93.19 184 ALA A N 1
ATOM 1426 C CA . ALA A 1 184 ? 3.311 -0.910 -10.405 1.00 93.19 184 ALA A CA 1
ATOM 1427 C C . ALA A 1 184 ? 4.230 0.067 -9.663 1.00 93.19 184 ALA A C 1
ATOM 1429 O O . ALA A 1 184 ? 5.191 0.564 -10.244 1.00 93.19 184 ALA A O 1
ATOM 1430 N N . SER A 1 185 ? 3.999 0.276 -8.363 1.00 90.75 185 SER A N 1
ATOM 1431 C CA . SER A 1 185 ? 4.824 1.167 -7.538 1.00 90.75 185 SER A CA 1
ATOM 1432 C C . SER A 1 185 ? 6.282 0.714 -7.472 1.00 90.75 185 SER A C 1
ATOM 1434 O O . SER A 1 185 ? 7.185 1.543 -7.518 1.00 90.75 185 SER A O 1
ATOM 1436 N N . GLN A 1 186 ? 6.520 -0.600 -7.449 1.00 91.00 186 GLN A N 1
ATOM 1437 C CA . GLN A 1 186 ? 7.856 -1.180 -7.487 1.00 91.00 186 GLN A CA 1
ATOM 1438 C C . GLN A 1 186 ? 8.545 -1.001 -8.848 1.00 91.00 186 GLN A C 1
ATOM 1440 O O . GLN A 1 186 ? 9.734 -0.701 -8.883 1.00 91.00 186 GLN A O 1
ATOM 1445 N N . ILE A 1 187 ? 7.821 -1.138 -9.967 1.00 92.62 187 ILE A N 1
ATOM 1446 C CA . ILE A 1 187 ? 8.365 -0.841 -11.307 1.00 92.62 187 ILE A CA 1
ATOM 1447 C C . ILE A 1 187 ? 8.721 0.645 -11.408 1.00 92.62 187 ILE A C 1
ATOM 1449 O O . ILE A 1 187 ? 9.797 0.992 -11.885 1.00 92.62 187 ILE A O 1
ATOM 1453 N N . CYS A 1 188 ? 7.850 1.521 -10.907 1.00 90.25 188 CYS A N 1
ATOM 1454 C CA . CYS A 1 188 ? 8.066 2.965 -10.882 1.00 90.25 188 CYS A CA 1
ATOM 1455 C C . CYS A 1 188 ? 9.206 3.412 -9.949 1.00 90.25 188 CYS A C 1
ATOM 1457 O O . CYS A 1 188 ? 9.657 4.550 -10.054 1.00 90.25 188 CYS A O 1
ATOM 1459 N N . ALA A 1 189 ? 9.667 2.549 -9.041 1.00 88.50 189 ALA A N 1
ATOM 1460 C CA . ALA A 1 189 ? 10.816 2.811 -8.177 1.00 88.50 189 ALA A CA 1
ATOM 1461 C C . ALA A 1 189 ? 12.167 2.470 -8.833 1.00 88.50 189 ALA A C 1
ATOM 1463 O O . ALA A 1 189 ? 13.208 2.837 -8.287 1.00 88.50 189 ALA A O 1
ATOM 1464 N N . ILE A 1 190 ? 12.166 1.812 -10.002 1.00 90.06 190 ILE A N 1
ATOM 1465 C CA . ILE A 1 190 ? 13.386 1.520 -10.763 1.00 90.06 190 ILE A CA 1
ATOM 1466 C C . ILE A 1 190 ? 14.054 2.849 -11.160 1.00 90.06 190 ILE A C 1
ATOM 1468 O O . ILE A 1 190 ? 13.395 3.702 -11.763 1.00 90.06 190 ILE A O 1
ATOM 1472 N N . PRO A 1 191 ? 15.355 3.043 -10.868 1.00 87.19 191 PRO A N 1
ATOM 1473 C CA . PRO A 1 191 ? 16.048 4.305 -11.112 1.00 87.19 191 PRO A CA 1
ATOM 1474 C C . PRO A 1 191 ? 16.288 4.521 -12.610 1.00 87.19 191 PRO A C 1
ATOM 1476 O O . PRO A 1 191 ? 17.357 4.221 -13.141 1.00 87.19 191 PRO A O 1
ATOM 1479 N N . PHE A 1 192 ? 15.295 5.069 -13.315 1.00 84.06 192 PHE A N 1
ATOM 1480 C CA . PHE A 1 192 ? 15.348 5.200 -14.772 1.00 84.06 192 PHE A CA 1
ATOM 1481 C C . PHE A 1 192 ? 16.520 6.062 -15.277 1.00 84.06 192 PHE A C 1
ATOM 1483 O O . PHE A 1 192 ? 16.952 5.893 -16.413 1.00 84.06 192 PHE A O 1
ATOM 1490 N N . ALA A 1 193 ? 17.070 6.948 -14.436 1.00 78.25 193 ALA A N 1
ATOM 1491 C CA . ALA A 1 193 ? 18.250 7.756 -14.754 1.00 78.25 193 ALA A CA 1
ATOM 1492 C C . ALA A 1 193 ? 19.537 6.922 -14.935 1.00 78.25 193 ALA A C 1
ATOM 1494 O O . ALA A 1 193 ? 20.487 7.395 -15.550 1.00 78.25 193 ALA A O 1
ATOM 1495 N N . HIS A 1 194 ? 19.566 5.685 -14.427 1.00 82.25 194 HIS A N 1
ATOM 1496 C CA . HIS A 1 194 ? 20.713 4.769 -14.495 1.00 82.25 194 HIS A CA 1
ATOM 1497 C C . HIS A 1 194 ? 20.552 3.690 -15.578 1.00 82.25 194 HIS A C 1
ATOM 1499 O O . HIS A 1 194 ? 21.378 2.785 -15.696 1.00 82.25 194 HIS A O 1
ATOM 1505 N N . ILE A 1 195 ? 19.485 3.771 -16.375 1.00 86.56 195 ILE A N 1
ATOM 1506 C CA . ILE A 1 195 ? 19.164 2.777 -17.398 1.00 86.56 195 ILE A CA 1
ATOM 1507 C C . ILE A 1 195 ? 20.087 2.952 -18.594 1.00 86.56 195 ILE A C 1
ATOM 1509 O O . ILE A 1 195 ? 20.182 4.033 -19.180 1.00 86.56 195 ILE A O 1
ATOM 1513 N N . LYS A 1 196 ? 20.744 1.865 -19.001 1.00 88.31 196 LYS A N 1
ATOM 1514 C CA . LYS A 1 196 ? 21.598 1.875 -20.191 1.00 88.31 196 LYS A CA 1
ATOM 1515 C C . LYS A 1 196 ? 20.737 2.011 -21.453 1.00 88.31 196 LYS A C 1
ATOM 1517 O O . LYS A 1 196 ? 19.618 1.495 -21.488 1.00 88.31 196 LYS A O 1
ATOM 1522 N N . PRO A 1 197 ? 21.263 2.585 -22.552 1.00 86.88 197 PRO A N 1
ATOM 1523 C CA . PRO A 1 197 ? 20.515 2.694 -23.807 1.00 86.88 197 PRO A CA 1
ATOM 1524 C C . PRO A 1 197 ? 19.917 1.365 -24.300 1.00 86.88 197 PRO A C 1
ATOM 1526 O O . PRO A 1 197 ? 18.791 1.340 -24.787 1.00 86.88 197 PRO A O 1
ATOM 1529 N N . ALA A 1 198 ? 20.635 0.250 -24.113 1.00 89.94 198 ALA A N 1
ATOM 1530 C CA . ALA A 1 198 ? 20.175 -1.090 -24.488 1.00 89.94 198 ALA A CA 1
ATOM 1531 C C . ALA A 1 198 ? 19.022 -1.629 -23.614 1.00 89.94 198 ALA A C 1
ATOM 1533 O O . ALA A 1 198 ? 18.257 -2.482 -24.054 1.00 89.94 198 ALA A O 1
ATOM 1534 N N . GLU A 1 199 ? 18.884 -1.134 -22.385 1.00 90.88 199 GLU A N 1
ATOM 1535 C CA . GLU A 1 199 ? 17.859 -1.539 -21.417 1.00 90.88 199 GLU A CA 1
ATOM 1536 C C . GLU A 1 199 ? 16.587 -0.687 -21.537 1.00 90.88 199 GLU A C 1
ATOM 1538 O O . GLU A 1 199 ? 15.505 -1.109 -21.123 1.00 90.88 199 GLU A O 1
ATOM 1543 N N . LYS A 1 200 ? 16.689 0.498 -22.155 1.00 89.12 200 LYS A N 1
ATOM 1544 C CA . LYS A 1 200 ? 15.570 1.429 -22.327 1.00 89.12 200 LYS A CA 1
ATOM 1545 C C . LYS A 1 200 ? 14.327 0.783 -22.961 1.00 89.12 200 LYS A C 1
ATOM 1547 O O . LYS A 1 200 ? 13.252 0.980 -22.400 1.00 89.12 200 LYS A O 1
ATOM 1552 N N . PRO A 1 201 ? 14.410 -0.029 -24.038 1.00 91.75 201 PRO A N 1
ATOM 1553 C CA . PRO A 1 201 ? 13.220 -0.650 -24.628 1.00 91.75 201 PRO A CA 1
ATOM 1554 C C . PRO A 1 201 ? 12.474 -1.587 -23.668 1.00 91.75 201 PRO A C 1
ATOM 1556 O O . PRO A 1 201 ? 11.251 -1.711 -23.743 1.00 91.75 201 PRO A O 1
ATOM 1559 N N . VAL A 1 202 ? 13.201 -2.240 -22.755 1.00 94.00 202 VAL A N 1
ATOM 1560 C CA . VAL A 1 202 ? 12.617 -3.122 -21.738 1.00 94.00 202 VAL A CA 1
ATOM 1561 C C . VAL A 1 202 ? 11.818 -2.296 -20.734 1.00 94.00 202 VAL A C 1
ATOM 1563 O O . VAL A 1 202 ? 10.667 -2.628 -20.439 1.00 94.00 202 VAL A O 1
ATOM 1566 N N . LEU A 1 203 ? 12.398 -1.193 -20.253 1.00 91.56 203 LEU A N 1
ATOM 1567 C CA . LEU A 1 203 ? 11.716 -0.295 -19.326 1.00 91.56 203 LEU A CA 1
ATOM 1568 C C . LEU A 1 203 ? 10.534 0.433 -19.990 1.00 91.56 203 LEU A C 1
ATOM 1570 O O . LEU A 1 203 ? 9.456 0.490 -19.399 1.00 91.56 203 LEU A O 1
ATOM 1574 N N . ASP A 1 204 ? 10.688 0.886 -21.238 1.00 90.38 204 ASP A N 1
ATOM 1575 C CA . ASP A 1 204 ? 9.616 1.494 -22.040 1.00 90.38 204 ASP A CA 1
ATOM 1576 C C . ASP A 1 204 ? 8.411 0.549 -22.146 1.00 90.38 204 ASP A C 1
ATOM 1578 O O . ASP A 1 204 ? 7.257 0.968 -22.021 1.00 90.38 204 ASP A O 1
ATOM 1582 N N . ASN A 1 205 ? 8.664 -0.746 -22.365 1.00 91.81 205 ASN A N 1
ATOM 1583 C CA . ASN A 1 205 ? 7.609 -1.750 -22.421 1.00 91.81 205 ASN A CA 1
ATOM 1584 C C . ASN A 1 205 ? 6.919 -1.939 -21.061 1.00 91.81 205 ASN A C 1
ATOM 1586 O O . ASN A 1 205 ? 5.691 -2.011 -21.018 1.00 91.81 205 ASN A O 1
ATOM 1590 N N . ALA A 1 206 ? 7.675 -1.982 -19.960 1.00 93.62 206 ALA A N 1
ATOM 1591 C CA . ALA A 1 206 ? 7.102 -2.084 -18.619 1.00 93.62 206 ALA A CA 1
ATOM 1592 C C . ALA A 1 206 ? 6.181 -0.890 -18.312 1.00 93.62 206 ALA A C 1
ATOM 1594 O O . ALA A 1 206 ? 5.030 -1.081 -17.923 1.00 93.62 206 ALA A O 1
ATOM 1595 N N . TYR A 1 207 ? 6.634 0.337 -18.586 1.00 91.38 207 TYR A N 1
ATOM 1596 C CA . TYR A 1 207 ? 5.822 1.544 -18.408 1.00 91.38 207 TYR A CA 1
ATOM 1597 C C . TYR A 1 207 ? 4.585 1.550 -19.311 1.00 91.38 207 TYR A C 1
ATOM 1599 O O . TYR A 1 207 ? 3.492 1.876 -18.851 1.00 91.38 207 TYR A O 1
ATOM 1607 N N . ARG A 1 208 ? 4.708 1.130 -20.578 1.00 89.31 208 ARG A N 1
ATOM 1608 C CA . ARG A 1 208 ? 3.564 1.031 -21.499 1.00 89.31 208 ARG A CA 1
ATOM 1609 C C . ARG A 1 208 ? 2.483 0.084 -20.979 1.00 89.31 208 ARG A C 1
ATOM 1611 O O . ARG A 1 208 ? 1.301 0.395 -21.111 1.00 89.31 208 ARG A O 1
ATOM 1618 N N . GLN A 1 209 ? 2.874 -1.046 -20.392 1.00 91.00 209 GLN A N 1
ATOM 1619 C CA . GLN A 1 209 ? 1.933 -1.982 -19.775 1.00 91.00 209 GLN A CA 1
ATOM 1620 C C . GLN A 1 209 ? 1.212 -1.343 -18.582 1.00 91.00 209 GLN A C 1
ATOM 1622 O O . GLN A 1 209 ? -0.007 -1.451 -18.492 1.00 91.00 209 GLN A O 1
ATOM 1627 N N . LEU A 1 210 ? 1.924 -0.603 -17.726 1.00 92.25 210 LEU A N 1
ATOM 1628 C CA . LEU A 1 210 ? 1.298 0.126 -16.616 1.00 92.25 210 LEU A CA 1
ATOM 1629 C C . LEU A 1 210 ? 0.292 1.176 -17.105 1.00 92.25 210 LEU A C 1
ATOM 1631 O O . LEU A 1 210 ? -0.833 1.224 -16.615 1.00 92.25 210 LEU A O 1
ATOM 1635 N N . LEU A 1 211 ? 0.673 1.969 -18.110 1.00 85.81 211 LEU A N 1
ATOM 1636 C CA . LEU A 1 211 ? -0.182 2.983 -18.736 1.00 85.81 211 LEU A CA 1
ATOM 1637 C C . LEU A 1 211 ? -1.454 2.384 -19.355 1.00 85.81 211 LEU A C 1
ATOM 1639 O O . LEU A 1 211 ? -2.523 2.982 -19.252 1.00 85.81 211 LEU A O 1
ATOM 1643 N N . ALA A 1 212 ? -1.365 1.200 -19.967 1.00 86.06 212 ALA A N 1
ATOM 1644 C CA . ALA A 1 212 ? -2.522 0.515 -20.548 1.00 86.06 212 ALA A CA 1
ATOM 1645 C C . ALA A 1 212 ? -3.583 0.118 -19.502 1.00 86.06 212 ALA A C 1
ATOM 1647 O O . ALA A 1 212 ? -4.748 -0.058 -19.857 1.00 86.06 212 ALA A O 1
ATOM 1648 N N . HIS A 1 213 ? -3.191 0.024 -18.230 1.00 86.00 213 HIS A N 1
ATOM 1649 C CA . HIS A 1 213 ? -4.038 -0.355 -17.099 1.00 86.00 213 HIS A CA 1
ATOM 1650 C C . HIS A 1 213 ? -4.132 0.756 -16.037 1.00 86.00 213 HIS A C 1
ATOM 1652 O O . HIS A 1 213 ? -4.413 0.480 -14.871 1.00 86.00 213 HIS A O 1
ATOM 1658 N N . ALA A 1 214 ? -3.895 2.014 -16.422 1.00 83.31 214 ALA A N 1
ATOM 1659 C CA . ALA A 1 214 ? -3.870 3.137 -15.487 1.00 83.31 214 ALA A CA 1
ATOM 1660 C C . ALA A 1 214 ? -5.213 3.366 -14.771 1.00 83.31 214 ALA A C 1
ATOM 1662 O O . ALA A 1 214 ? -5.221 3.767 -13.610 1.00 83.31 214 ALA A O 1
ATOM 1663 N N . ASP A 1 215 ? -6.340 3.060 -15.421 1.00 82.56 215 ASP A N 1
ATOM 1664 C CA . ASP A 1 215 ? -7.682 3.201 -14.833 1.00 82.56 215 ASP A CA 1
ATOM 1665 C C . ASP A 1 215 ? -7.874 2.293 -13.609 1.00 82.56 215 ASP A C 1
ATOM 1667 O O . ASP A 1 215 ? -8.619 2.617 -12.683 1.00 82.56 215 ASP A O 1
ATOM 1671 N N . SER A 1 216 ? -7.156 1.167 -13.556 1.00 83.50 216 SER A N 1
ATOM 1672 C CA . SER A 1 216 ? -7.219 0.235 -12.434 1.00 83.50 216 SER A CA 1
ATOM 1673 C C . SER A 1 216 ? -6.700 0.862 -11.134 1.00 83.50 216 SER A C 1
ATOM 1675 O O . SER A 1 216 ? -7.164 0.499 -10.054 1.00 83.50 216 SER A O 1
ATOM 1677 N N . PHE A 1 217 ? -5.793 1.843 -11.204 1.00 84.75 217 PHE A N 1
ATOM 1678 C CA . PHE A 1 217 ? -5.275 2.514 -10.009 1.00 84.75 217 PHE A CA 1
ATOM 1679 C C . PHE A 1 217 ? -6.330 3.391 -9.315 1.00 84.75 217 PHE A C 1
ATOM 1681 O O . PHE A 1 217 ? -6.230 3.590 -8.111 1.00 84.75 217 PHE A O 1
ATOM 1688 N N . MET A 1 218 ? -7.386 3.825 -10.020 1.00 84.44 218 MET A N 1
ATOM 1689 C CA . MET A 1 218 ? -8.472 4.634 -9.443 1.00 84.44 218 MET A CA 1
ATOM 1690 C C . MET A 1 218 ? -9.488 3.824 -8.630 1.00 84.44 218 MET A C 1
ATOM 1692 O O . MET A 1 218 ? -10.309 4.414 -7.923 1.00 84.44 218 MET A O 1
ATOM 1696 N N . LEU A 1 219 ? -9.463 2.490 -8.728 1.00 89.19 219 LEU A N 1
ATOM 1697 C CA . LEU A 1 219 ? -10.446 1.605 -8.091 1.00 89.19 219 LEU A CA 1
ATOM 1698 C C . LEU A 1 219 ? -10.228 1.440 -6.578 1.00 89.19 219 LEU A C 1
ATOM 1700 O O . LEU A 1 219 ? -11.133 0.995 -5.874 1.00 89.19 219 LEU A O 1
ATOM 1704 N N . ILE A 1 220 ? -9.047 1.802 -6.073 1.00 91.94 220 ILE A N 1
ATOM 1705 C CA . ILE A 1 220 ? -8.690 1.773 -4.650 1.00 91.94 220 ILE A CA 1
ATOM 1706 C C . ILE A 1 220 ? -8.001 3.081 -4.302 1.00 91.94 220 ILE A C 1
ATOM 1708 O O . ILE A 1 220 ? -7.098 3.495 -5.019 1.00 91.94 220 ILE A O 1
ATOM 1712 N N . LYS A 1 221 ? -8.366 3.686 -3.168 1.00 92.31 221 LYS A N 1
ATOM 1713 C CA . LYS A 1 221 ? -7.593 4.798 -2.612 1.00 92.31 221 LYS A CA 1
ATOM 1714 C C . LYS A 1 221 ? -6.317 4.263 -1.977 1.00 92.31 221 LYS A C 1
ATOM 1716 O O . LYS A 1 221 ? -6.394 3.509 -1.008 1.00 92.31 221 LYS A O 1
ATOM 1721 N N . SER A 1 222 ? -5.152 4.602 -2.509 1.00 91.38 222 SER A N 1
ATOM 1722 C CA . SER A 1 222 ? -3.859 4.136 -2.007 1.00 91.38 222 SER A CA 1
ATOM 1723 C C . SER A 1 222 ? -2.772 5.164 -2.275 1.00 91.38 222 SER A C 1
ATOM 1725 O O . SER A 1 222 ? -2.612 5.636 -3.395 1.00 91.38 222 SER A O 1
ATOM 1727 N N . LEU A 1 223 ? -1.925 5.417 -1.276 1.00 86.25 223 LEU A N 1
ATOM 1728 C CA . LEU A 1 223 ? -0.716 6.241 -1.428 1.00 86.25 223 LEU A CA 1
ATOM 1729 C C . LEU A 1 223 ? 0.180 5.794 -2.588 1.00 86.25 223 LEU A C 1
ATOM 1731 O O . LEU A 1 223 ? 0.873 6.603 -3.201 1.00 86.25 223 LEU A O 1
ATOM 1735 N N . PHE A 1 224 ? 0.174 4.495 -2.884 1.00 87.75 224 PHE A N 1
ATOM 1736 C CA . PHE A 1 224 ? 0.949 3.931 -3.980 1.00 87.75 224 PHE A CA 1
ATOM 1737 C C . PHE A 1 224 ? 0.360 4.270 -5.354 1.00 87.75 224 PHE A C 1
ATOM 1739 O O . PHE A 1 224 ? 1.103 4.312 -6.325 1.00 87.75 224 PHE A O 1
ATOM 1746 N N . ALA A 1 225 ? -0.947 4.531 -5.461 1.00 87.44 225 ALA A N 1
ATOM 1747 C CA . ALA A 1 225 ? -1.557 4.947 -6.723 1.00 87.44 225 ALA A CA 1
ATOM 1748 C C . ALA A 1 225 ? -1.049 6.338 -7.130 1.00 87.44 225 ALA A C 1
ATOM 1750 O O . ALA A 1 225 ? -0.561 6.515 -8.246 1.00 87.44 225 ALA A O 1
ATOM 1751 N N . GLY A 1 226 ? -1.055 7.294 -6.194 1.00 81.69 226 GLY A N 1
ATOM 1752 C CA . GLY A 1 226 ? -0.513 8.636 -6.421 1.00 81.69 226 GLY A CA 1
ATOM 1753 C C . GLY A 1 226 ? 0.966 8.627 -6.821 1.00 81.69 226 GLY A C 1
ATOM 1754 O O . GLY A 1 226 ? 1.353 9.310 -7.772 1.00 81.69 226 GLY A O 1
ATOM 1755 N N . SER A 1 227 ? 1.795 7.806 -6.163 1.00 83.06 227 SER A N 1
ATOM 1756 C CA . SER A 1 227 ? 3.216 7.691 -6.523 1.00 83.06 227 SER A CA 1
ATOM 1757 C C . SER A 1 227 ? 3.427 7.067 -7.906 1.00 83.06 227 SER A C 1
ATOM 1759 O O . SER A 1 227 ? 4.280 7.541 -8.657 1.00 83.06 227 SER A O 1
ATOM 1761 N N . VAL A 1 228 ? 2.628 6.063 -8.283 1.00 88.50 228 VAL A N 1
ATOM 1762 C CA . VAL A 1 228 ? 2.648 5.477 -9.631 1.00 88.50 228 VAL A CA 1
ATOM 1763 C C . VAL A 1 228 ? 2.281 6.523 -10.679 1.00 88.50 228 VAL A C 1
ATOM 1765 O O . VAL A 1 228 ? 3.025 6.686 -11.644 1.00 88.50 228 VAL A O 1
ATOM 1768 N N . TYR A 1 229 ? 1.195 7.277 -10.489 1.00 85.12 229 TYR A N 1
ATOM 1769 C CA . TYR A 1 229 ? 0.796 8.321 -11.438 1.00 85.12 229 TYR A CA 1
ATOM 1770 C C . TYR A 1 229 ? 1.884 9.369 -11.640 1.00 85.12 229 TYR A C 1
ATOM 1772 O O . TYR A 1 229 ? 2.241 9.671 -12.780 1.00 85.12 229 TYR A O 1
ATOM 1780 N N . TYR A 1 230 ? 2.453 9.874 -10.544 1.00 82.44 230 TYR A N 1
ATOM 1781 C CA . TYR A 1 230 ? 3.554 10.829 -10.599 1.00 82.44 230 TYR A CA 1
ATOM 1782 C C . TYR A 1 230 ? 4.730 10.291 -11.427 1.00 82.44 230 TYR A C 1
ATOM 1784 O O . TYR A 1 230 ? 5.227 10.976 -12.320 1.00 82.44 230 TYR A O 1
ATOM 1792 N N . GLN A 1 231 ? 5.137 9.041 -11.191 1.00 85.31 231 GLN A N 1
ATOM 1793 C CA . GLN A 1 231 ? 6.266 8.433 -11.895 1.00 85.31 231 GLN A CA 1
ATOM 1794 C C . GLN A 1 231 ? 5.972 8.129 -13.366 1.00 85.31 231 GLN A C 1
ATOM 1796 O O . GLN A 1 231 ? 6.855 8.291 -14.207 1.00 85.31 231 GLN A O 1
ATOM 1801 N N . LEU A 1 232 ? 4.744 7.729 -13.710 1.00 85.44 232 LEU A N 1
ATOM 1802 C CA . LEU A 1 232 ? 4.331 7.564 -15.107 1.00 85.44 232 LEU A CA 1
ATOM 1803 C C . LEU A 1 232 ? 4.420 8.893 -15.869 1.00 85.44 232 LEU A C 1
ATOM 1805 O O . LEU A 1 232 ? 4.934 8.919 -16.987 1.00 85.44 232 LEU A O 1
ATOM 1809 N N . ILE A 1 233 ? 3.968 9.993 -15.260 1.00 80.62 233 ILE A N 1
ATOM 1810 C CA . ILE A 1 233 ? 4.052 11.336 -15.851 1.00 80.62 233 ILE A CA 1
ATOM 1811 C C . ILE A 1 233 ? 5.518 11.768 -15.987 1.00 80.62 233 ILE A C 1
ATOM 1813 O O . ILE A 1 233 ? 5.924 12.190 -17.070 1.00 80.62 233 ILE A O 1
ATOM 1817 N N . ALA A 1 234 ? 6.323 11.616 -14.930 1.00 79.94 234 ALA A N 1
ATOM 1818 C CA . ALA A 1 234 ? 7.738 11.989 -14.932 1.00 79.94 234 ALA A CA 1
ATOM 1819 C C . ALA A 1 234 ? 8.534 11.229 -16.007 1.00 79.94 234 ALA A C 1
ATOM 1821 O O . ALA A 1 234 ? 9.274 11.833 -16.784 1.00 79.94 234 ALA A O 1
ATOM 1822 N N . TYR A 1 235 ? 8.330 9.915 -16.114 1.00 82.38 235 TYR A N 1
ATOM 1823 C CA . TYR A 1 235 ? 8.977 9.093 -17.136 1.00 82.38 235 TYR A CA 1
ATOM 1824 C C . TYR A 1 235 ? 8.545 9.475 -18.555 1.00 82.38 235 TYR A C 1
ATOM 1826 O O . TYR A 1 235 ? 9.364 9.505 -19.479 1.00 82.38 235 TYR A O 1
ATOM 1834 N N . ASN A 1 236 ? 7.262 9.803 -18.736 1.00 78.50 236 ASN A N 1
ATOM 1835 C CA . ASN A 1 236 ? 6.751 10.244 -20.026 1.00 78.50 236 ASN A CA 1
ATOM 1836 C C . ASN A 1 236 ? 7.325 11.600 -20.453 1.00 78.50 236 ASN A C 1
ATOM 1838 O O . ASN A 1 236 ? 7.616 11.783 -21.635 1.00 78.50 236 ASN A O 1
ATOM 1842 N N . ALA A 1 237 ? 7.505 12.527 -19.508 1.00 73.00 237 ALA A N 1
ATOM 1843 C CA . ALA A 1 237 ? 8.147 13.814 -19.756 1.00 73.00 237 ALA A CA 1
ATOM 1844 C C . ALA A 1 237 ? 9.580 13.609 -20.256 1.00 73.00 237 ALA A C 1
ATOM 1846 O O . ALA A 1 237 ? 9.908 14.005 -21.371 1.00 73.00 237 ALA A O 1
ATOM 1847 N N . LEU A 1 238 ? 10.385 12.863 -19.498 1.00 72.62 238 LEU A N 1
ATOM 1848 C CA . LEU A 1 238 ? 11.786 12.589 -19.829 1.00 72.62 238 LEU A CA 1
ATOM 1849 C C . LEU A 1 238 ? 11.975 11.834 -21.149 1.00 72.62 238 LEU A C 1
ATOM 1851 O O . LEU A 1 238 ? 12.993 11.997 -21.814 1.00 72.62 238 LEU A O 1
ATOM 1855 N N . SER A 1 239 ? 11.003 11.008 -21.539 1.00 69.75 239 SER A N 1
ATOM 1856 C CA . SER A 1 239 ? 11.061 10.257 -22.797 1.00 69.75 239 SER A CA 1
ATOM 1857 C C . SER A 1 239 ? 10.681 11.085 -24.031 1.00 69.75 239 SER A C 1
ATOM 1859 O O . SER A 1 239 ? 10.994 10.663 -25.144 1.00 69.75 239 SER A O 1
ATOM 1861 N N . ASN A 1 240 ? 9.993 12.224 -23.860 1.00 65.25 240 ASN A N 1
ATOM 1862 C CA . ASN A 1 240 ? 9.404 13.002 -24.958 1.00 65.25 240 ASN A CA 1
ATOM 1863 C C . ASN A 1 240 ? 9.872 14.466 -25.042 1.00 65.25 240 ASN A C 1
ATOM 1865 O O . ASN A 1 240 ? 9.574 15.113 -26.046 1.00 65.25 240 ASN A O 1
ATOM 1869 N N . THR A 1 241 ? 10.574 15.008 -24.043 1.00 57.00 241 THR A N 1
ATOM 1870 C CA . THR A 1 241 ? 11.113 16.379 -24.076 1.00 57.00 241 THR A CA 1
ATOM 1871 C C . THR A 1 241 ? 12.640 16.395 -24.136 1.00 57.00 241 THR A C 1
ATOM 1873 O O . THR A 1 241 ? 13.321 15.517 -23.613 1.00 57.00 241 THR A O 1
ATOM 1876 N N . SER A 1 242 ? 13.201 17.427 -24.771 1.00 53.38 242 SER A N 1
ATOM 1877 C CA . SER A 1 242 ? 14.651 17.659 -24.899 1.00 53.38 242 SER A CA 1
ATOM 1878 C C . SER A 1 242 ? 15.300 18.261 -23.639 1.00 53.38 242 SER A C 1
ATOM 1880 O O . SER A 1 242 ? 16.423 18.755 -23.709 1.00 53.38 242 SER A O 1
ATOM 1882 N N . GLY A 1 243 ? 14.602 18.289 -22.501 1.00 53.56 243 GLY A N 1
ATOM 1883 C CA . GLY A 1 243 ? 15.064 18.954 -21.283 1.00 53.56 243 GLY A CA 1
ATOM 1884 C C . GLY A 1 243 ? 13.973 19.089 -20.215 1.00 53.56 243 GLY A C 1
ATOM 1885 O O . GLY A 1 243 ? 12.813 18.748 -20.480 1.00 53.56 243 GLY A O 1
ATOM 1886 N N . PRO A 1 244 ? 14.339 19.554 -19.005 1.00 48.53 244 PRO A N 1
ATOM 1887 C CA . PRO A 1 244 ? 13.433 19.622 -17.870 1.00 48.53 244 PRO A CA 1
ATOM 1888 C C . PRO A 1 244 ? 12.469 20.800 -18.041 1.00 48.53 244 PRO A C 1
ATOM 1890 O O . PRO A 1 244 ? 12.822 21.946 -17.779 1.00 48.53 244 PRO A O 1
ATOM 1893 N N . ASP A 1 245 ? 11.239 20.517 -18.458 1.00 53.16 245 ASP A N 1
ATOM 1894 C CA . ASP A 1 245 ? 10.119 21.357 -18.043 1.00 53.16 245 ASP A CA 1
ATOM 1895 C C . ASP A 1 245 ? 9.814 21.027 -16.571 1.00 53.16 245 ASP A C 1
ATOM 1897 O O . ASP A 1 245 ? 9.950 19.878 -16.139 1.00 53.16 245 ASP A O 1
ATOM 1901 N N . ASP A 1 246 ? 9.385 22.020 -15.792 1.00 60.03 246 ASP A N 1
ATOM 1902 C CA . ASP A 1 246 ? 8.768 21.761 -14.491 1.00 60.03 246 ASP A CA 1
ATOM 1903 C C . ASP A 1 246 ? 7.601 20.761 -14.654 1.00 60.03 246 ASP A C 1
ATOM 1905 O O . ASP A 1 246 ? 6.846 20.819 -15.631 1.00 60.03 246 ASP A O 1
ATOM 1909 N N . PHE A 1 247 ? 7.460 19.829 -13.704 1.00 58.38 247 PHE A N 1
ATOM 1910 C CA . PHE A 1 247 ? 6.476 18.739 -13.764 1.00 58.38 247 PHE A CA 1
ATOM 1911 C C . PHE A 1 247 ? 5.055 19.255 -14.034 1.00 58.38 247 PHE A C 1
ATOM 1913 O O . PHE A 1 247 ? 4.330 18.684 -14.852 1.00 58.38 247 PHE A O 1
ATOM 1920 N N . TRP A 1 248 ? 4.669 20.361 -13.391 1.00 53.75 248 TRP A N 1
ATOM 1921 C CA . TRP A 1 248 ? 3.347 20.961 -13.556 1.00 53.75 248 TRP A CA 1
ATOM 1922 C C . TRP A 1 248 ? 3.198 21.618 -14.921 1.00 53.75 248 TRP A C 1
ATOM 1924 O O . TRP A 1 248 ? 2.155 21.483 -15.556 1.00 53.75 248 TRP A O 1
ATOM 1934 N N . THR A 1 249 ? 4.256 22.254 -15.417 1.00 57.38 249 THR A N 1
ATOM 1935 C CA . THR A 1 249 ? 4.288 22.835 -16.767 1.00 57.38 249 THR A CA 1
ATOM 1936 C C . THR A 1 249 ? 4.101 21.764 -17.843 1.00 57.38 249 THR A C 1
ATOM 1938 O O . THR A 1 249 ? 3.334 21.960 -18.789 1.00 57.38 249 THR A O 1
ATOM 1941 N N . TYR A 1 250 ? 4.744 20.604 -17.687 1.00 62.06 250 TYR A N 1
ATOM 1942 C CA . TYR A 1 250 ? 4.552 19.470 -18.588 1.00 62.06 250 TYR A CA 1
ATOM 1943 C C . TYR A 1 250 ? 3.129 18.904 -18.504 1.00 62.06 250 TYR A C 1
ATOM 1945 O O . TYR A 1 250 ? 2.484 18.708 -19.536 1.00 62.06 250 TYR A O 1
ATOM 1953 N N . LEU A 1 251 ? 2.614 18.683 -17.290 1.00 57.31 251 LEU A N 1
ATOM 1954 C CA . LEU A 1 251 ? 1.267 18.152 -17.079 1.00 57.31 251 LEU A CA 1
ATOM 1955 C C . LEU A 1 251 ? 0.195 19.067 -17.690 1.00 57.31 251 LEU A C 1
ATOM 1957 O O . LEU A 1 251 ? -0.665 18.584 -18.421 1.00 57.31 251 LEU A O 1
ATOM 1961 N N . ILE A 1 252 ? 0.296 20.383 -17.471 1.00 58.03 252 ILE A N 1
ATOM 1962 C CA . ILE A 1 252 ? -0.622 21.386 -18.031 1.00 58.03 252 ILE A CA 1
ATOM 1963 C C . ILE A 1 252 ? -0.573 21.389 -19.564 1.00 58.03 252 ILE A C 1
ATOM 1965 O O . ILE A 1 252 ? -1.615 21.431 -20.205 1.00 58.03 252 ILE A O 1
ATOM 1969 N N . ARG A 1 253 ? 0.607 21.291 -20.194 1.00 58.06 253 ARG A N 1
ATOM 1970 C CA . ARG A 1 253 ? 0.707 21.214 -21.668 1.00 58.06 253 ARG A CA 1
ATOM 1971 C C . ARG A 1 253 ? 0.019 19.979 -22.244 1.00 58.06 253 ARG A C 1
ATOM 1973 O O . ARG A 1 253 ? -0.516 20.034 -23.343 1.00 58.06 253 ARG A O 1
ATOM 1980 N N . GLN A 1 254 ? 0.051 18.869 -21.517 1.00 57.69 254 GLN A N 1
ATOM 1981 C CA . GLN A 1 254 ? -0.541 17.605 -21.954 1.00 57.69 254 GLN A CA 1
ATOM 1982 C C . GLN A 1 254 ? -2.062 17.574 -21.750 1.00 57.69 254 GLN A C 1
ATOM 1984 O O . GLN A 1 254 ? -2.759 16.846 -22.457 1.00 57.69 254 GLN A O 1
ATOM 1989 N N . THR A 1 255 ? -2.587 18.379 -20.822 1.00 51.06 255 THR A N 1
ATOM 1990 C CA . THR A 1 255 ? -4.029 18.556 -20.603 1.00 51.06 255 THR A CA 1
ATOM 1991 C C . THR A 1 255 ? -4.625 19.695 -21.442 1.00 51.06 255 THR A C 1
ATOM 1993 O O . THR A 1 255 ? -5.795 19.609 -21.793 1.00 51.06 255 THR A O 1
ATOM 1996 N N . ALA A 1 256 ? -3.833 20.705 -21.827 1.00 41.12 256 ALA A N 1
ATOM 1997 C CA . ALA A 1 256 ? -4.254 21.903 -22.571 1.00 41.12 256 ALA A CA 1
ATOM 1998 C C . ALA A 1 256 ? -4.343 21.742 -24.107 1.00 41.12 256 ALA A C 1
ATOM 2000 O O . ALA A 1 256 ? -4.483 22.732 -24.820 1.00 41.12 256 ALA A O 1
ATOM 2001 N N . ILE A 1 257 ? -4.257 20.517 -24.640 1.00 39.00 257 ILE A N 1
ATOM 2002 C CA . ILE A 1 257 ? -4.505 20.223 -26.072 1.00 39.00 257 ILE A CA 1
ATOM 2003 C C . ILE A 1 257 ? -6.020 20.032 -26.354 1.00 39.00 257 ILE A C 1
ATOM 2005 O O . ILE A 1 257 ? -6.413 19.596 -27.434 1.00 39.00 257 ILE A O 1
ATOM 2009 N N . PHE A 1 258 ? -6.889 20.418 -25.415 1.00 34.12 258 PHE A N 1
ATOM 2010 C CA . PHE A 1 258 ? -8.339 20.517 -25.601 1.00 34.12 258 PHE A CA 1
ATOM 2011 C C . PHE A 1 258 ? -8.882 21.813 -25.009 1.00 34.12 258 PHE A C 1
ATOM 2013 O O . PHE A 1 258 ? -8.482 22.141 -23.870 1.00 34.12 258 PHE A O 1
#